Protein AF-0000000080636056 (afdb_homodimer)

Radius of gyration: 21.79 Å; Cα contacts (8 Å, |Δi|>4): 241; chains: 2; bounding box: 44×69×46 Å

Structure (mmCIF, N/CA/C/O backbone):
data_AF-0000000080636056-model_v1
#
loop_
_entity.id
_entity.type
_entity.pdbx_description
1 polymer 'Uncharacterized protein'
#
loop_
_atom_site.group_PDB
_atom_site.id
_atom_site.type_symbol
_atom_site.label_atom_id
_atom_site.label_alt_id
_atom_site.label_comp_id
_atom_site.label_asym_id
_atom_site.label_entity_id
_atom_site.label_seq_id
_atom_site.pdbx_PDB_ins_code
_atom_site.Cartn_x
_atom_site.Cartn_y
_atom_site.Cartn_z
_atom_site.occupancy
_atom_site.B_iso_or_equiv
_atom_site.auth_seq_id
_atom_site.auth_comp_id
_atom_site.auth_asym_id
_atom_site.auth_atom_id
_atom_site.pdbx_PDB_model_num
ATOM 1 N N . MET A 1 1 ? 17.375 -22.297 -9.133 1 38.12 1 MET A N 1
ATOM 2 C CA . MET A 1 1 ? 16.938 -22.281 -7.738 1 38.12 1 MET A CA 1
ATOM 3 C C . MET A 1 1 ? 16.516 -20.875 -7.312 1 38.12 1 MET A C 1
ATOM 5 O O . MET A 1 1 ? 15.539 -20.719 -6.566 1 38.12 1 MET A O 1
ATOM 9 N N . ALA A 1 2 ? 17.234 -19.766 -7.707 1 47.41 2 ALA A N 1
ATOM 10 C CA . ALA A 1 2 ? 17.188 -18.359 -7.359 1 47.41 2 ALA A CA 1
ATOM 11 C C . ALA A 1 2 ? 15.852 -17.734 -7.73 1 47.41 2 ALA A C 1
ATOM 13 O O . ALA A 1 2 ? 15.305 -16.922 -6.977 1 47.41 2 ALA A O 1
ATOM 14 N N . ARG A 1 3 ? 15.234 -18.297 -8.82 1 56.34 3 ARG A N 1
ATOM 15 C CA . ARG A 1 3 ? 14.023 -17.703 -9.391 1 56.34 3 ARG A CA 1
ATOM 16 C C . ARG A 1 3 ? 12.797 -18.062 -8.555 1 56.34 3 ARG A C 1
ATOM 18 O O . ARG A 1 3 ? 11.883 -17.234 -8.406 1 56.34 3 ARG A O 1
ATOM 25 N N . ILE A 1 4 ? 12.82 -19.328 -7.824 1 56.62 4 ILE A N 1
ATOM 26 C CA . ILE A 1 4 ? 11.688 -19.844 -7.059 1 56.62 4 ILE A CA 1
ATOM 27 C C . ILE A 1 4 ? 11.469 -18.969 -5.82 1 56.62 4 ILE A C 1
ATOM 29 O O . ILE A 1 4 ? 10.336 -18.578 -5.52 1 56.62 4 ILE A O 1
ATOM 33 N N . THR A 1 5 ? 12.523 -18.703 -5.082 1 64.62 5 THR A N 1
ATOM 34 C CA . THR A 1 5 ? 12.461 -17.922 -3.854 1 64.62 5 THR A CA 1
ATOM 35 C C . THR A 1 5 ? 11.883 -16.531 -4.121 1 64.62 5 THR A C 1
ATOM 37 O O . THR A 1 5 ? 11.07 -16.031 -3.34 1 64.62 5 THR A O 1
ATOM 40 N N . THR A 1 6 ? 11.953 -16.281 -5.301 1 85.88 6 THR A N 1
ATOM 41 C CA . THR A 1 6 ? 11.547 -14.914 -5.629 1 85.88 6 THR A CA 1
ATOM 42 C C . THR A 1 6 ? 10.039 -14.828 -5.812 1 85.88 6 THR A C 1
ATOM 44 O O . THR A 1 6 ? 9.414 -13.852 -5.387 1 85.88 6 THR A O 1
ATOM 47 N N . TYR A 1 7 ? 9.477 -16.031 -6.094 1 92.12 7 TYR A N 1
ATOM 48 C CA . TYR A 1 7 ? 8.031 -15.977 -6.316 1 92.12 7 TYR A CA 1
ATOM 49 C C . TYR A 1 7 ? 7.277 -15.953 -4.992 1 92.12 7 TYR A C 1
ATOM 51 O O . TYR A 1 7 ? 6.336 -15.172 -4.824 1 92.12 7 TYR A O 1
ATOM 59 N N . ALA A 1 8 ? 7.754 -16.797 -4.129 1 92.75 8 ALA A N 1
ATOM 60 C CA . ALA A 1 8 ? 7.113 -16.859 -2.818 1 92.75 8 ALA A CA 1
ATOM 61 C C . ALA A 1 8 ? 7.223 -15.523 -2.088 1 92.75 8 ALA A C 1
ATOM 63 O O . ALA A 1 8 ? 6.262 -15.078 -1.46 1 92.75 8 ALA A O 1
ATOM 64 N N . GLU A 1 9 ? 8.328 -14.953 -2.213 1 94.81 9 GLU A N 1
ATOM 65 C CA . GLU A 1 9 ? 8.555 -13.664 -1.569 1 94.81 9 GLU A CA 1
ATOM 66 C C . GLU A 1 9 ? 7.691 -12.578 -2.197 1 94.81 9 GLU A C 1
ATOM 68 O O . GLU A 1 9 ? 7.152 -11.719 -1.494 1 94.81 9 GLU A O 1
ATOM 73 N N . HIS A 1 10 ? 7.539 -12.625 -3.48 1 96.69 10 HIS A N 1
ATOM 74 C CA . HIS A 1 10 ? 6.695 -11.648 -4.164 1 96.69 10 HIS A CA 1
ATOM 75 C C . HIS A 1 10 ? 5.23 -11.805 -3.766 1 96.69 10 HIS A C 1
ATOM 77 O O . HIS A 1 10 ? 4.539 -10.82 -3.525 1 96.69 10 HIS A O 1
ATOM 83 N N . LEU A 1 11 ? 4.883 -13.055 -3.67 1 96.94 11 LEU A N 1
ATOM 84 C CA . LEU A 1 11 ? 3.504 -13.312 -3.268 1 96.94 11 LEU A CA 1
ATOM 85 C C . LEU A 1 11 ? 3.26 -12.852 -1.837 1 96.94 11 LEU A C 1
ATOM 87 O O . LEU A 1 11 ? 2.225 -12.242 -1.545 1 96.94 11 LEU A O 1
ATOM 91 N N . PHE A 1 12 ? 4.188 -13.094 -1.036 1 96.38 12 PHE A N 1
ATOM 92 C CA . PHE A 1 12 ? 4.098 -12.641 0.348 1 96.38 12 PHE A CA 1
ATOM 93 C C . PHE A 1 12 ? 4.035 -11.117 0.42 1 96.38 12 PHE A C 1
ATOM 95 O O . PHE A 1 12 ? 3.252 -10.562 1.191 1 96.38 12 PHE A O 1
ATOM 102 N N . ALA A 1 13 ? 4.797 -10.453 -0.349 1 97.56 13 ALA A N 1
ATOM 103 C CA . ALA A 1 13 ? 4.805 -8.992 -0.403 1 97.56 13 ALA A CA 1
ATOM 104 C C . ALA A 1 13 ? 3.439 -8.453 -0.809 1 97.56 13 ALA A C 1
ATOM 106 O O . ALA A 1 13 ? 2.922 -7.523 -0.183 1 97.56 13 ALA A O 1
ATOM 107 N N . LEU A 1 14 ? 2.885 -9.031 -1.785 1 98.38 14 LEU A N 1
ATOM 108 C CA . LEU A 1 14 ? 1.576 -8.602 -2.26 1 98.38 14 LEU A CA 1
ATOM 109 C C . LEU A 1 14 ? 0.512 -8.812 -1.189 1 98.38 14 LEU A C 1
ATOM 111 O O . LEU A 1 14 ? -0.323 -7.938 -0.954 1 98.38 14 LEU A O 1
ATOM 115 N N . GLU A 1 15 ? 0.571 -9.938 -0.514 1 97.81 15 GLU A N 1
ATOM 116 C CA . GLU A 1 15 ? -0.383 -10.227 0.553 1 97.81 15 GLU A CA 1
ATOM 117 C C . GLU A 1 15 ? -0.258 -9.219 1.692 1 97.81 15 GLU A C 1
ATOM 119 O O . GLU A 1 15 ? -1.264 -8.781 2.254 1 97.81 15 GLU A O 1
ATOM 124 N N . THR A 1 16 ? 0.937 -8.922 2 1 97.81 16 THR A N 1
ATOM 125 C CA . THR A 1 16 ? 1.202 -7.949 3.055 1 97.81 16 THR A CA 1
ATOM 126 C C . THR A 1 16 ? 0.59 -6.594 2.709 1 97.81 16 THR A C 1
ATOM 128 O O . THR A 1 16 ? -0.074 -5.977 3.545 1 97.81 16 THR A O 1
ATOM 131 N N . LEU A 1 17 ? 0.76 -6.18 1.522 1 98.44 17 LEU A N 1
ATOM 132 C CA . LEU A 1 17 ? 0.219 -4.902 1.077 1 98.44 17 LEU A CA 1
ATOM 133 C C . LEU A 1 17 ? -1.305 -4.938 1.042 1 98.44 17 LEU A C 1
ATOM 135 O O . LEU A 1 17 ? -1.963 -3.982 1.461 1 98.44 17 LEU A O 1
ATOM 139 N N . MET A 1 18 ? -1.836 -5.992 0.574 1 98.38 18 MET A N 1
ATOM 140 C CA . MET A 1 18 ? -3.289 -6.129 0.529 1 98.38 18 MET A CA 1
ATOM 141 C C . MET A 1 18 ? -3.883 -6.09 1.933 1 98.38 18 MET A C 1
ATOM 143 O O . MET A 1 18 ? -4.926 -5.477 2.152 1 98.38 18 MET A O 1
ATOM 147 N N . GLN A 1 19 ? -3.205 -6.754 2.811 1 97.88 19 GLN A N 1
ATOM 148 C CA . GLN A 1 19 ? -3.695 -6.762 4.184 1 97.88 19 GLN A CA 1
ATOM 149 C C . GLN A 1 19 ? -3.672 -5.359 4.785 1 97.88 19 GLN A C 1
ATOM 151 O O . GLN A 1 19 ? -4.609 -4.961 5.48 1 97.88 19 GLN A O 1
ATOM 156 N N . ALA A 1 20 ? -2.648 -4.68 4.555 1 97.94 20 ALA A N 1
ATOM 157 C CA . ALA A 1 20 ? -2.562 -3.307 5.047 1 97.94 20 ALA A CA 1
ATOM 158 C C . ALA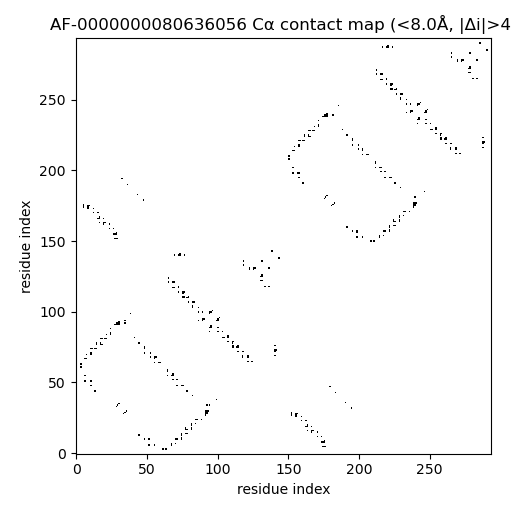 A 1 20 ? -3.709 -2.459 4.504 1 97.94 20 ALA A C 1
ATOM 160 O O . ALA A 1 20 ? -4.297 -1.659 5.234 1 97.94 20 ALA A O 1
ATOM 161 N N . LEU A 1 21 ? -4.012 -2.611 3.281 1 98.19 21 LEU A N 1
ATOM 162 C CA . LEU A 1 21 ? -5.109 -1.868 2.67 1 98.19 21 LEU A CA 1
ATOM 163 C C . LEU A 1 21 ? -6.441 -2.242 3.311 1 98.19 21 LEU A C 1
ATOM 165 O O . LEU A 1 21 ? -7.273 -1.372 3.57 1 98.19 21 LEU A O 1
ATOM 169 N N . ARG A 1 22 ? -6.625 -3.477 3.557 1 97 22 ARG A N 1
ATOM 170 C CA . ARG A 1 22 ? -7.863 -3.916 4.191 1 97 22 ARG A CA 1
ATOM 171 C C . ARG A 1 22 ? -7.992 -3.34 5.598 1 97 22 ARG A C 1
ATOM 173 O O . ARG A 1 22 ? -9.086 -2.979 6.027 1 97 22 ARG A O 1
ATOM 180 N N . ASP A 1 23 ? -6.906 -3.273 6.262 1 96.25 23 ASP A N 1
ATOM 181 C CA . ASP A 1 23 ? -6.906 -2.715 7.609 1 96.25 23 ASP A CA 1
ATOM 182 C C . ASP A 1 23 ? -7.348 -1.252 7.602 1 96.25 23 ASP A C 1
ATOM 184 O O . ASP A 1 23 ? -8.141 -0.83 8.445 1 96.25 23 ASP A O 1
ATOM 188 N N . ILE A 1 24 ? -6.879 -0.514 6.637 1 96.25 24 ILE A N 1
ATOM 189 C CA . ILE A 1 24 ? -7.184 0.912 6.668 1 96.25 24 ILE A CA 1
ATOM 190 C C . ILE A 1 24 ? -8.594 1.148 6.129 1 96.25 24 ILE A C 1
ATOM 192 O O . ILE A 1 24 ? -9.188 2.201 6.371 1 96.25 24 ILE A O 1
ATOM 196 N N . LEU A 1 25 ? -9.109 0.23 5.414 1 95.88 25 LEU A N 1
ATOM 197 C CA . LEU A 1 25 ? -10.461 0.361 4.879 1 95.88 25 LEU A CA 1
ATOM 198 C C . LEU A 1 25 ? -11.492 0.335 6.004 1 95.88 25 LEU A C 1
ATOM 200 O O . LEU A 1 25 ? -12.648 0.695 5.793 1 95.88 25 LEU A O 1
ATOM 204 N N . ARG A 1 26 ? -11.094 -0.074 7.152 1 93.56 26 ARG A N 1
ATOM 205 C CA . ARG A 1 26 ? -11.984 -0.047 8.305 1 93.56 26 ARG A CA 1
ATOM 206 C C . ARG A 1 26 ? -12.148 1.373 8.844 1 93.56 26 ARG A C 1
ATOM 208 O O . ARG A 1 26 ? -13.055 1.646 9.633 1 93.56 26 ARG A O 1
ATOM 215 N N . LEU A 1 27 ? -11.344 2.285 8.367 1 93.88 27 LEU A N 1
ATOM 216 C CA . LEU A 1 27 ? -11.359 3.682 8.789 1 93.88 27 LEU A CA 1
ATOM 217 C C . LEU A 1 27 ? -12.242 4.516 7.875 1 93.88 27 LEU A C 1
ATOM 219 O O . LEU A 1 27 ? -12.547 4.105 6.754 1 93.88 27 LEU A O 1
ATOM 223 N N . PRO A 1 28 ? -12.727 5.613 8.422 1 92.12 28 PRO A N 1
ATOM 224 C CA . PRO A 1 28 ? -13.438 6.543 7.547 1 92.12 28 PRO A CA 1
ATOM 225 C C . PRO A 1 28 ? -12.508 7.312 6.613 1 92.12 28 PRO A C 1
ATOM 227 O O . PRO A 1 28 ? -12.102 8.43 6.93 1 92.12 28 PRO A O 1
ATOM 230 N N . LEU A 1 29 ? -12.328 6.812 5.453 1 92.06 29 LEU A N 1
ATOM 231 C CA . LEU A 1 29 ? -11.398 7.402 4.496 1 92.06 29 LEU A CA 1
ATOM 232 C C . LEU A 1 29 ? -12.125 8.352 3.551 1 92.06 29 LEU A C 1
ATOM 234 O O . LEU A 1 29 ? -13.188 8.023 3.025 1 92.06 29 LEU A O 1
ATOM 238 N N . GLU A 1 30 ? -11.578 9.453 3.385 1 91.81 30 GLU A N 1
ATOM 239 C CA . GLU A 1 30 ? -12.156 10.406 2.439 1 91.81 30 GLU A CA 1
ATOM 240 C C . GLU A 1 30 ? -11.82 10.023 1.001 1 91.81 30 GLU A C 1
ATOM 242 O O . GLU A 1 30 ? -10.656 9.805 0.666 1 91.81 30 GLU A O 1
ATOM 247 N N . PRO A 1 31 ? -12.812 9.984 0.174 1 92.31 31 PRO A N 1
ATOM 248 C CA . PRO A 1 31 ? -12.602 9.594 -1.22 1 92.31 31 PRO A CA 1
ATOM 249 C C . PRO A 1 31 ? -11.617 10.5 -1.951 1 92.31 31 PRO A C 1
ATOM 251 O O . PRO A 1 31 ? -10.844 10.031 -2.789 1 92.31 31 PRO A O 1
ATOM 254 N N . GLU A 1 32 ? -11.578 11.719 -1.64 1 89.94 32 GLU A N 1
ATOM 255 C CA . GLU A 1 32 ? -10.719 12.688 -2.32 1 89.94 32 GLU A CA 1
ATOM 256 C C . GLU A 1 32 ? -9.242 12.359 -2.113 1 89.94 32 GLU A C 1
ATOM 258 O O . GLU A 1 32 ? -8.406 12.672 -2.961 1 89.94 32 GLU A O 1
ATOM 263 N N . VAL A 1 33 ? -9.031 11.641 -1.026 1 92.25 33 VAL A N 1
ATOM 264 C CA . VAL A 1 33 ? -7.641 11.352 -0.693 1 92.25 33 VAL A CA 1
ATOM 265 C C . VAL A 1 33 ? -7.289 9.93 -1.138 1 92.25 33 VAL A C 1
ATOM 267 O O . VAL A 1 33 ? -6.191 9.688 -1.648 1 92.25 33 VAL A O 1
ATOM 270 N N . PHE A 1 34 ? -8.227 9.047 -1.038 1 94.81 34 PHE A N 1
ATOM 271 C CA . PHE A 1 34 ? -7.785 7.66 -1.039 1 94.81 34 PHE A CA 1
ATOM 272 C C . PHE A 1 34 ? -8.391 6.898 -2.211 1 94.81 34 PHE A C 1
ATOM 274 O O . PHE A 1 34 ? -7.895 5.84 -2.592 1 94.81 34 PHE A O 1
ATOM 281 N N . LEU A 1 35 ? -9.453 7.344 -2.793 1 94.56 35 LEU A N 1
ATOM 282 C CA . LEU A 1 35 ? -10.188 6.516 -3.742 1 94.56 35 LEU A CA 1
ATOM 283 C C . LEU A 1 35 ? -9.312 6.16 -4.941 1 94.56 35 LEU A C 1
ATOM 285 O O . LEU A 1 35 ? -9.188 4.984 -5.293 1 94.56 35 LEU A O 1
ATOM 289 N N . ASP A 1 36 ? -8.68 7.129 -5.562 1 94.38 36 ASP A N 1
ATOM 290 C CA . ASP A 1 36 ? -7.844 6.875 -6.734 1 94.38 36 ASP A CA 1
ATOM 291 C C . ASP A 1 36 ? -6.699 5.926 -6.398 1 94.38 36 ASP A C 1
ATOM 293 O O . ASP A 1 36 ? -6.371 5.035 -7.184 1 94.38 36 ASP A O 1
ATOM 297 N N . HIS A 1 37 ? -6.168 6.168 -5.258 1 96.81 37 HIS A N 1
ATOM 298 C CA . HIS A 1 37 ? -5.066 5.316 -4.82 1 96.81 37 HIS A CA 1
ATOM 299 C C . HIS A 1 37 ? -5.523 3.867 -4.66 1 96.81 37 HIS A C 1
ATOM 301 O O . HIS A 1 37 ? -4.84 2.945 -5.109 1 96.81 37 HIS A O 1
ATOM 307 N N . LEU A 1 38 ? -6.668 3.701 -4.047 1 96.88 38 LEU A N 1
ATOM 308 C CA . LEU A 1 38 ? -7.207 2.361 -3.842 1 96.88 38 LEU A CA 1
ATOM 309 C C . LEU A 1 38 ? -7.434 1.656 -5.176 1 96.88 38 LEU A C 1
ATOM 311 O O . LEU A 1 38 ? -7.105 0.476 -5.32 1 96.88 38 LEU A O 1
ATOM 315 N N . ILE A 1 39 ? -7.938 2.381 -6.109 1 95.94 39 ILE A N 1
ATOM 316 C CA . ILE A 1 39 ? -8.211 1.815 -7.426 1 95.94 39 ILE A CA 1
ATOM 317 C C . ILE A 1 39 ? -6.898 1.437 -8.109 1 95.94 39 ILE A C 1
ATOM 319 O O . ILE A 1 39 ? -6.785 0.355 -8.688 1 95.94 39 ILE A O 1
ATOM 323 N N . GLU A 1 40 ? -5.906 2.254 -8.031 1 96.75 40 GLU A N 1
ATOM 324 C CA . GLU A 1 40 ? -4.594 1.972 -8.609 1 96.75 40 GLU A CA 1
ATOM 325 C C . GLU A 1 40 ? -3.963 0.74 -7.969 1 96.75 40 GLU A C 1
ATOM 327 O O . GLU A 1 40 ? -3.336 -0.071 -8.656 1 96.75 40 GLU A O 1
ATOM 332 N N . GLU A 1 41 ? -4.148 0.652 -6.664 1 98.19 41 GLU A N 1
ATOM 333 C CA . GLU A 1 41 ? -3.631 -0.512 -5.949 1 98.19 41 GLU A CA 1
ATOM 334 C C . GLU A 1 41 ? -4.25 -1.803 -6.477 1 98.19 41 GLU A C 1
ATOM 336 O O . GLU A 1 41 ? -3.547 -2.797 -6.68 1 98.19 41 GLU A O 1
ATOM 341 N N . VAL A 1 42 ? -5.504 -1.744 -6.688 1 97.94 42 VAL A N 1
ATOM 342 C CA . VAL A 1 42 ? -6.207 -2.926 -7.176 1 97.94 42 VAL A CA 1
ATOM 343 C C . VAL A 1 42 ? -5.629 -3.352 -8.523 1 97.94 42 VAL A C 1
ATOM 345 O O . VAL A 1 42 ? -5.363 -4.535 -8.75 1 97.94 42 VAL A O 1
ATOM 348 N N . PHE A 1 43 ? -5.371 -2.42 -9.352 1 96.81 43 PHE A N 1
ATOM 349 C CA . PHE A 1 43 ? -4.855 -2.756 -10.672 1 96.81 43 PHE A CA 1
ATOM 350 C C . PHE A 1 43 ? -3.406 -3.223 -10.586 1 96.81 43 PHE A C 1
ATOM 352 O O . PHE A 1 43 ? -2.982 -4.094 -11.352 1 96.81 43 PHE A O 1
ATOM 359 N N . PHE A 1 44 ? -2.625 -2.684 -9.727 1 98 44 PHE A N 1
ATOM 360 C CA . PHE A 1 44 ? -1.27 -3.164 -9.484 1 98 44 PHE A CA 1
ATOM 361 C C . PHE 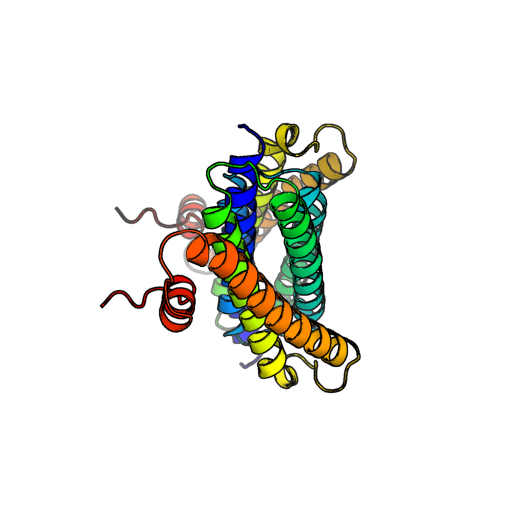A 1 44 ? -1.284 -4.621 -9.039 1 98 44 PHE A C 1
ATOM 363 O O . PHE A 1 44 ? -0.521 -5.441 -9.555 1 98 44 PHE A O 1
ATOM 370 N N . PHE A 1 45 ? -2.168 -4.926 -8.094 1 98.31 45 PHE A N 1
ATOM 371 C CA . PHE A 1 45 ? -2.246 -6.289 -7.59 1 98.31 45 PHE A CA 1
ATOM 372 C C . PHE A 1 45 ? -2.676 -7.254 -8.688 1 98.31 45 PHE A C 1
ATOM 374 O O . PHE A 1 45 ? -2.123 -8.344 -8.82 1 98.31 45 PHE A O 1
ATOM 381 N N . ASP A 1 46 ? -3.658 -6.828 -9.445 1 97.5 46 ASP A N 1
ATOM 382 C CA . ASP A 1 46 ? -4.141 -7.668 -10.539 1 97.5 46 ASP A CA 1
ATOM 383 C C . ASP A 1 46 ? -3.016 -7.996 -11.516 1 97.5 46 ASP A C 1
ATOM 385 O O . ASP A 1 46 ? -2.781 -9.164 -11.836 1 97.5 46 ASP A O 1
ATOM 389 N N . ARG A 1 47 ? -2.305 -6.992 -11.953 1 96.69 47 ARG A N 1
ATOM 390 C CA . ARG A 1 47 ? -1.219 -7.172 -12.914 1 96.69 47 ARG A CA 1
ATOM 391 C C . ARG A 1 47 ? -0.111 -8.039 -12.328 1 96.69 47 ARG A C 1
ATOM 393 O O . ARG A 1 47 ? 0.396 -8.945 -13 1 96.69 47 ARG A O 1
ATOM 400 N N . SER A 1 48 ? 0.275 -7.777 -11.133 1 97.5 48 SER A N 1
ATOM 401 C CA . SER A 1 48 ? 1.385 -8.469 -10.484 1 97.5 48 SER A CA 1
ATOM 402 C C . SER A 1 48 ? 1.055 -9.945 -10.258 1 97.5 48 SER A C 1
ATOM 404 O O . SER A 1 48 ? 1.876 -10.82 -10.531 1 97.5 48 SER A O 1
ATOM 406 N N . LEU A 1 49 ? -0.176 -10.211 -9.758 1 96.94 49 LEU A N 1
ATOM 407 C CA . LEU A 1 49 ? -0.59 -11.586 -9.5 1 96.94 49 LEU A CA 1
ATOM 408 C C . LEU A 1 49 ? -0.665 -12.375 -10.797 1 96.94 49 LEU A C 1
ATOM 410 O O . LEU A 1 49 ? -0.245 -13.531 -10.852 1 96.94 49 LEU A O 1
ATOM 414 N N . ASN A 1 50 ? -1.17 -11.734 -11.852 1 95.75 50 ASN A N 1
ATOM 415 C CA . ASN A 1 50 ? -1.233 -12.406 -13.141 1 95.75 50 ASN A CA 1
ATOM 416 C C . ASN A 1 50 ? 0.159 -12.727 -13.672 1 95.75 50 ASN A C 1
ATOM 418 O O . ASN A 1 50 ? 0.395 -13.828 -14.18 1 95.75 50 ASN A O 1
ATOM 422 N N . LEU A 1 51 ? 1.027 -11.805 -13.555 1 94.94 51 LEU A N 1
ATOM 423 C CA . LEU A 1 51 ? 2.4 -12 -14.008 1 94.94 51 LEU A CA 1
ATOM 424 C C . LEU A 1 51 ? 3.059 -13.148 -13.25 1 94.94 51 LEU A C 1
ATOM 426 O O . LEU A 1 51 ? 3.627 -14.062 -13.859 1 94.94 51 LEU A O 1
ATOM 430 N N . LEU A 1 52 ? 2.996 -13.18 -11.953 1 94.56 52 LEU A N 1
ATOM 431 C CA . LEU A 1 52 ? 3.631 -14.195 -11.117 1 94.56 52 LEU A CA 1
ATOM 432 C C . LEU A 1 52 ? 3.027 -15.57 -11.375 1 94.56 52 LEU A C 1
ATOM 434 O O . LEU A 1 52 ? 3.752 -16.562 -11.477 1 94.56 52 LEU A O 1
ATOM 438 N N . GLN A 1 53 ? 1.716 -15.562 -11.469 1 93.62 53 GLN A N 1
ATOM 439 C CA . GLN A 1 53 ? 1.043 -16.828 -11.711 1 93.62 53 GLN A CA 1
ATOM 440 C C . GLN A 1 53 ? 1.472 -17.438 -13.047 1 93.62 53 GLN A C 1
ATOM 442 O O . GLN A 1 53 ? 1.73 -18.641 -13.133 1 93.62 53 GLN A O 1
ATOM 447 N N . ARG A 1 54 ? 1.507 -16.641 -14.055 1 92.19 54 ARG A N 1
ATOM 448 C CA . ARG A 1 54 ? 1.95 -17.109 -15.367 1 92.19 54 ARG A CA 1
ATOM 449 C C . ARG A 1 54 ? 3.365 -17.672 -15.289 1 92.19 54 ARG A C 1
ATOM 451 O O . ARG A 1 54 ? 3.652 -18.719 -15.883 1 92.19 54 ARG A O 1
ATOM 458 N N . GLN A 1 55 ? 4.219 -17.016 -14.602 1 90.75 55 GLN A N 1
ATOM 459 C CA . GLN A 1 55 ? 5.602 -17.453 -14.461 1 90.75 55 GLN A CA 1
ATOM 460 C C . GLN A 1 55 ? 5.684 -18.766 -13.688 1 90.75 55 GLN A C 1
ATOM 462 O O . GLN A 1 55 ? 6.434 -19.672 -14.07 1 90.75 55 GLN A O 1
ATOM 467 N N . ILE A 1 56 ? 4.914 -18.891 -12.664 1 91.75 56 ILE A N 1
ATOM 468 C CA . ILE A 1 56 ? 4.898 -20.094 -11.844 1 91.75 56 ILE A CA 1
ATOM 469 C C . ILE A 1 56 ? 4.383 -21.281 -12.68 1 91.75 56 ILE A C 1
ATOM 471 O O . ILE A 1 56 ? 4.984 -22.359 -12.672 1 91.75 56 ILE A O 1
ATOM 475 N N . GLU A 1 57 ? 3.35 -21.062 -13.414 1 90.25 57 GLU A N 1
ATOM 476 C CA . GLU A 1 57 ? 2.703 -22.141 -14.172 1 90.25 57 GLU A CA 1
ATOM 477 C C . GLU A 1 57 ? 3.59 -22.609 -15.32 1 90.25 57 GLU A C 1
ATOM 479 O O . GLU A 1 57 ? 3.428 -23.719 -15.82 1 90.25 57 GLU A O 1
ATOM 484 N N . ARG A 1 58 ? 4.504 -21.797 -15.711 1 88.69 58 ARG A N 1
ATOM 485 C CA . ARG A 1 58 ? 5.43 -22.172 -16.781 1 88.69 58 ARG A CA 1
ATOM 486 C C . ARG A 1 58 ? 6.566 -23.031 -16.25 1 88.69 58 ARG A C 1
ATOM 488 O O . ARG A 1 58 ? 7.293 -23.656 -17.031 1 88.69 58 ARG A O 1
ATOM 495 N N . HIS A 1 59 ? 6.699 -23.016 -14.992 1 85 59 HIS A N 1
ATOM 496 C CA . HIS A 1 59 ? 7.809 -23.75 -14.391 1 85 59 HIS A CA 1
ATOM 497 C C . HIS A 1 59 ? 7.305 -24.906 -13.531 1 85 59 HIS A C 1
ATOM 499 O O . HIS A 1 59 ? 7.566 -24.938 -12.328 1 85 59 HIS A O 1
ATOM 505 N N . THR A 1 60 ? 6.781 -25.891 -14.195 1 82.69 60 THR A N 1
ATOM 506 C CA . THR A 1 60 ? 6.137 -27.016 -13.531 1 82.69 60 THR A CA 1
ATOM 507 C C . THR A 1 60 ? 7.172 -27.938 -12.883 1 82.69 60 THR A C 1
ATOM 509 O O . THR A 1 60 ? 6.836 -28.75 -12.023 1 82.69 60 THR A O 1
ATOM 512 N N . GLU A 1 61 ? 8.344 -27.766 -13.219 1 83.56 61 GLU A N 1
ATOM 513 C CA . GLU A 1 61 ? 9.414 -28.656 -12.758 1 83.56 61 GLU A CA 1
ATOM 514 C C . GLU A 1 61 ? 9.969 -28.188 -11.414 1 83.56 61 GLU A C 1
ATOM 516 O O . GLU A 1 61 ? 10.781 -28.891 -10.805 1 83.56 61 GLU A O 1
ATOM 521 N N . LEU A 1 62 ? 9.477 -27.047 -11 1 82.25 62 LEU A N 1
ATOM 522 C CA . LEU A 1 62 ? 9.945 -26.531 -9.719 1 82.25 62 LEU A CA 1
ATOM 523 C C . LEU A 1 62 ? 9.562 -27.453 -8.578 1 82.25 62 LEU A C 1
ATOM 525 O O . LEU A 1 62 ? 8.445 -27.984 -8.547 1 82.25 62 LEU A O 1
ATOM 529 N N . ALA A 1 63 ? 10.469 -27.812 -7.664 1 79.81 63 ALA A N 1
ATOM 530 C CA . ALA A 1 63 ? 10.234 -28.688 -6.516 1 79.81 63 ALA A CA 1
ATOM 531 C C . ALA A 1 63 ? 9.109 -28.141 -5.637 1 79.81 63 ALA A C 1
ATOM 533 O O . ALA A 1 63 ? 8.336 -28.906 -5.074 1 79.81 63 ALA A O 1
ATOM 534 N N . ASP A 1 64 ? 8.984 -26.859 -5.59 1 86.12 64 ASP A N 1
ATOM 535 C CA . ASP A 1 64 ? 7.992 -26.219 -4.73 1 86.12 64 ASP A CA 1
ATOM 536 C C . ASP A 1 64 ? 6.781 -25.75 -5.539 1 86.12 64 ASP A C 1
ATOM 538 O O . ASP A 1 64 ? 6.047 -24.859 -5.109 1 86.12 64 ASP A O 1
ATOM 542 N N . TYR A 1 65 ? 6.621 -26.406 -6.633 1 87.56 65 TYR A N 1
ATOM 543 C CA . TYR A 1 65 ? 5.59 -25.969 -7.566 1 87.56 65 TYR A CA 1
ATOM 544 C C . TYR A 1 65 ? 4.215 -25.969 -6.902 1 87.56 65 TYR A C 1
ATOM 546 O O . TYR A 1 65 ? 3.49 -24.984 -6.961 1 87.56 65 TYR A O 1
ATOM 554 N N . LYS A 1 66 ? 3.924 -27.016 -6.281 1 87.56 66 LYS A N 1
ATOM 555 C CA . LYS A 1 66 ? 2.623 -27.141 -5.633 1 87.56 66 LYS A CA 1
ATOM 556 C C . LYS A 1 66 ? 2.447 -26.094 -4.543 1 87.56 66 LYS A C 1
ATOM 558 O O . LYS A 1 66 ? 1.388 -25.469 -4.434 1 87.56 66 LYS A O 1
ATOM 563 N N . SER A 1 67 ? 3.479 -25.938 -3.787 1 90.94 67 SER A N 1
ATOM 564 C CA . SER A 1 67 ? 3.453 -24.938 -2.725 1 90.94 67 SER A CA 1
ATOM 565 C C . SER A 1 67 ? 3.275 -23.531 -3.293 1 90.94 67 SER A C 1
ATOM 567 O O . SER A 1 67 ? 2.557 -22.719 -2.719 1 90.94 67 SER A O 1
ATOM 569 N N . LEU A 1 68 ? 3.893 -23.297 -4.383 1 92.62 68 LEU A N 1
ATOM 570 C CA . LEU A 1 68 ? 3.787 -22 -5.031 1 92.62 68 LEU A CA 1
ATOM 571 C C . LEU A 1 68 ? 2.381 -21.781 -5.578 1 92.62 68 LEU A C 1
ATOM 573 O O . LEU A 1 68 ? 1.84 -20.672 -5.48 1 92.62 68 LEU A O 1
ATOM 577 N N . LEU A 1 69 ? 1.792 -22.797 -6.055 1 92.19 69 LEU A N 1
ATOM 578 C CA . LEU A 1 69 ? 0.417 -22.688 -6.531 1 92.19 69 LEU A CA 1
ATOM 579 C C . LEU A 1 69 ? -0.54 -22.406 -5.379 1 92.19 69 LEU A C 1
ATOM 581 O O . LEU A 1 69 ? -1.463 -21.594 -5.52 1 92.19 69 LEU A O 1
ATOM 585 N N . HIS A 1 70 ? -0.282 -23.031 -4.312 1 92.31 70 HIS A N 1
ATOM 586 C CA . HIS A 1 70 ? -1.083 -22.766 -3.121 1 92.31 70 HIS A CA 1
ATOM 587 C C . HIS A 1 70 ? -0.952 -21.312 -2.678 1 92.31 70 HIS A C 1
ATOM 589 O O . HIS A 1 70 ? -1.952 -20.672 -2.367 1 92.31 70 HIS A O 1
ATOM 595 N N . SER A 1 71 ? 0.26 -20.812 -2.658 1 93.62 71 SER A N 1
ATOM 596 C CA . SER A 1 71 ? 0.512 -19.438 -2.277 1 93.62 71 SER A CA 1
ATOM 597 C C . SER A 1 71 ? -0.165 -18.469 -3.24 1 93.62 71 SER A C 1
ATOM 599 O O . SER A 1 71 ? -0.726 -17.453 -2.816 1 93.62 71 SER A O 1
ATOM 601 N N . ALA A 1 72 ? -0.091 -18.797 -4.453 1 94.88 72 ALA A N 1
ATOM 602 C CA . ALA A 1 72 ? -0.753 -17.969 -5.457 1 94.88 72 ALA A CA 1
ATOM 603 C C . ALA A 1 72 ? -2.264 -17.953 -5.238 1 94.88 72 ALA A C 1
ATOM 605 O O . ALA A 1 72 ? -2.896 -16.891 -5.332 1 94.88 72 ALA A O 1
ATOM 606 N N . GLY A 1 73 ? -2.832 -19.141 -4.988 1 93.62 73 GLY A N 1
ATOM 607 C CA . GLY A 1 73 ? -4.254 -19.219 -4.688 1 93.62 73 GLY A CA 1
ATOM 608 C C . GLY A 1 73 ? -4.652 -18.406 -3.469 1 93.62 73 GLY A C 1
ATOM 609 O O . GLY A 1 73 ? -5.652 -17.688 -3.494 1 93.62 73 GLY A O 1
ATOM 610 N N . ARG A 1 74 ? -3.875 -18.469 -2.447 1 94.12 74 ARG A N 1
ATOM 611 C CA . ARG A 1 74 ? -4.121 -17.703 -1.231 1 94.12 74 ARG A CA 1
ATOM 612 C C . ARG A 1 74 ? -4.07 -16.203 -1.51 1 94.12 74 ARG A C 1
ATOM 614 O O . ARG A 1 74 ? -4.926 -15.445 -1.04 1 94.12 74 ARG A O 1
ATOM 621 N N . ALA A 1 75 ? -3.098 -15.789 -2.229 1 96.5 75 ALA A N 1
ATOM 622 C CA . ALA A 1 75 ? -2.971 -14.375 -2.582 1 96.5 75 ALA A CA 1
ATOM 623 C C . ALA A 1 75 ? -4.191 -13.891 -3.361 1 96.5 75 ALA A C 1
ATOM 625 O O . ALA A 1 75 ? -4.672 -12.781 -3.146 1 96.5 75 ALA A O 1
ATOM 626 N N . ARG A 1 76 ? -4.672 -14.734 -4.203 1 96.5 76 ARG A N 1
ATOM 627 C CA . ARG A 1 76 ? -5.836 -14.367 -5.004 1 96.5 76 ARG A CA 1
ATOM 628 C C . ARG A 1 76 ? -7.086 -14.258 -4.133 1 96.5 76 ARG A C 1
ATOM 630 O O . ARG A 1 76 ? -7.938 -13.398 -4.367 1 96.5 76 ARG A O 1
ATOM 637 N N . ILE A 1 77 ? -7.223 -15.094 -3.178 1 95.06 77 ILE A N 1
ATOM 638 C CA . ILE A 1 77 ? -8.336 -15.016 -2.24 1 95.06 77 ILE A CA 1
ATOM 639 C C . ILE A 1 77 ? -8.273 -13.703 -1.467 1 95.06 77 ILE A C 1
ATOM 641 O O . ILE A 1 77 ? -9.281 -13.008 -1.325 1 95.06 77 ILE A O 1
ATOM 645 N N . HIS A 1 78 ? -7.035 -13.367 -1.01 1 96.25 78 HIS A N 1
ATOM 646 C CA . HIS A 1 78 ? -6.84 -12.086 -0.331 1 96.25 78 HIS A CA 1
ATOM 647 C C . HIS A 1 78 ? -7.211 -10.922 -1.237 1 96.25 78 HIS A C 1
ATOM 649 O O . HIS A 1 78 ? -7.82 -9.945 -0.785 1 96.25 78 HIS A O 1
ATOM 655 N N . PHE A 1 79 ? -6.887 -11.062 -2.459 1 98 79 PHE A N 1
ATOM 656 C CA . PHE A 1 79 ? -7.172 -10.016 -3.428 1 98 79 PHE A CA 1
ATOM 657 C C . PHE A 1 79 ? -8.672 -9.867 -3.641 1 98 79 PHE A C 1
ATOM 659 O O . PHE A 1 79 ? -9.203 -8.75 -3.639 1 98 79 PHE A O 1
ATOM 666 N N . ALA A 1 80 ? -9.367 -10.945 -3.775 1 96.12 80 ALA A N 1
ATOM 667 C CA . ALA A 1 80 ? -10.82 -10.914 -3.924 1 96.12 80 ALA A CA 1
ATOM 668 C C . ALA A 1 80 ? -11.484 -10.266 -2.715 1 96.12 80 ALA A C 1
ATOM 670 O O . ALA A 1 80 ? -12.414 -9.469 -2.865 1 96.12 80 ALA A O 1
ATOM 671 N N . ARG A 1 81 ? -11.016 -10.602 -1.553 1 95.94 81 ARG A N 1
ATOM 672 C CA . ARG A 1 81 ? -11.555 -10.031 -0.326 1 95.94 81 ARG A CA 1
ATOM 673 C C . ARG A 1 81 ? -11.312 -8.523 -0.274 1 95.94 81 ARG A C 1
ATOM 675 O O . ARG A 1 81 ? -12.18 -7.766 0.179 1 95.94 81 ARG A O 1
ATOM 682 N N . LEU A 1 82 ? -10.164 -8.117 -0.677 1 97.5 82 LEU A N 1
ATOM 683 C CA . LEU A 1 82 ? -9.867 -6.691 -0.728 1 97.5 82 LEU A CA 1
ATOM 684 C C . LEU A 1 82 ? -10.859 -5.961 -1.625 1 97.5 82 LEU A C 1
ATOM 686 O O . LEU A 1 82 ? -11.391 -4.918 -1.244 1 97.5 82 LEU A O 1
ATOM 690 N N . ILE A 1 83 ? -11.078 -6.492 -2.818 1 97.25 83 ILE A N 1
ATOM 691 C CA . ILE A 1 83 ? -12.008 -5.875 -3.75 1 97.25 83 ILE A CA 1
ATOM 692 C C . ILE A 1 83 ? -13.398 -5.809 -3.125 1 97.25 83 ILE A C 1
ATOM 694 O O . ILE A 1 83 ? -14.086 -4.789 -3.219 1 97.25 83 ILE A O 1
ATOM 698 N N . GLU A 1 84 ? -13.773 -6.871 -2.475 1 95.56 84 GLU A N 1
ATOM 699 C CA . GLU A 1 84 ? -15.062 -6.914 -1.796 1 95.56 84 GLU A CA 1
ATOM 700 C C . GLU A 1 84 ? -15.164 -5.824 -0.733 1 95.56 84 GLU A C 1
ATOM 702 O O . GLU A 1 84 ? -16.188 -5.133 -0.639 1 95.56 84 GLU A O 1
ATOM 707 N N . ASP A 1 85 ? -14.141 -5.711 0.056 1 96 85 ASP A N 1
ATOM 708 C CA . ASP A 1 85 ? -14.117 -4.684 1.093 1 96 85 ASP A CA 1
ATOM 709 C C . ASP A 1 85 ? -14.281 -3.291 0.49 1 96 85 ASP A C 1
ATOM 711 O O . ASP A 1 85 ? -14.984 -2.449 1.045 1 96 85 ASP A O 1
ATOM 715 N N . ILE A 1 86 ? -13.625 -3.051 -0.619 1 96.81 86 ILE A N 1
ATOM 716 C CA . ILE A 1 86 ? -13.703 -1.756 -1.285 1 96.81 86 ILE A CA 1
ATOM 717 C C . ILE A 1 86 ? -15.125 -1.523 -1.797 1 96.81 86 ILE A C 1
ATOM 719 O O . ILE A 1 86 ? -15.688 -0.439 -1.62 1 96.81 86 ILE A O 1
ATOM 723 N N . LEU A 1 87 ? -15.695 -2.488 -2.373 1 95.06 87 LEU A N 1
ATOM 724 C CA . LEU A 1 87 ? -17.047 -2.387 -2.938 1 95.06 87 LEU A CA 1
ATOM 725 C C . LEU A 1 87 ? -18.078 -2.176 -1.839 1 95.06 87 LEU A C 1
ATOM 727 O O . LEU A 1 87 ? -19.047 -1.428 -2.023 1 95.06 87 LEU A O 1
ATOM 731 N N . LYS A 1 88 ? -17.875 -2.822 -0.718 1 93.5 88 LYS A N 1
ATOM 732 C CA . LYS A 1 88 ? -18.781 -2.658 0.418 1 93.5 88 LYS A CA 1
ATOM 733 C C . LYS A 1 88 ? -18.75 -1.223 0.939 1 93.5 88 LYS A C 1
ATOM 735 O O . LYS A 1 88 ? -19.766 -0.71 1.416 1 93.5 88 LYS A O 1
ATOM 740 N N . LYS A 1 89 ? -17.594 -0.624 0.838 1 90.81 89 LYS A N 1
ATOM 741 C CA . LYS A 1 89 ? -17.438 0.761 1.274 1 90.81 89 LYS A CA 1
ATOM 742 C C . LYS A 1 89 ? -17.812 1.734 0.159 1 90.81 89 LYS A C 1
ATOM 744 O O . LYS A 1 89 ? -17.516 2.928 0.246 1 90.81 89 LYS A O 1
ATOM 749 N N . GLY A 1 90 ? -18.359 1.279 -0.849 1 80.94 90 GLY A N 1
ATOM 750 C CA . GLY A 1 90 ? -18.562 1.999 -2.098 1 80.94 90 GLY A CA 1
ATOM 751 C C . GLY A 1 90 ? -19.297 3.312 -1.923 1 80.94 90 GLY A C 1
ATOM 752 O O . GLY A 1 90 ? -18.906 4.332 -2.498 1 80.94 90 GLY A O 1
ATOM 753 N N . SER A 1 91 ? -20.266 3.312 -1.126 1 81.62 91 SER A N 1
ATOM 754 C CA . SER A 1 91 ? -21 4.555 -0.905 1 81.62 91 SER A CA 1
ATOM 755 C C . SER A 1 91 ? -20.141 5.578 -0.17 1 81.62 91 SER A C 1
ATOM 757 O O . SER A 1 91 ? -20.094 6.746 -0.558 1 81.62 91 SER A O 1
ATOM 759 N N . ALA A 1 92 ? -19.438 5.105 0.794 1 87.25 92 ALA A N 1
ATOM 760 C CA . ALA A 1 92 ? -18.594 5.988 1.597 1 87.25 92 ALA A CA 1
ATOM 761 C C . ALA A 1 92 ? -17.406 6.5 0.786 1 87.25 92 ALA A C 1
ATOM 763 O O . ALA A 1 92 ? -16.891 7.59 1.046 1 87.25 92 ALA A O 1
ATOM 764 N N . LEU A 1 93 ? -17.062 5.805 -0.29 1 91 93 LEU A N 1
ATOM 765 C CA . LEU A 1 93 ? -15.906 6.156 -1.114 1 91 93 LEU A CA 1
ATOM 766 C C . LEU A 1 93 ? -16.359 6.797 -2.426 1 91 93 LEU A C 1
ATOM 768 O O . LEU A 1 93 ? -15.531 7.023 -3.318 1 91 93 LEU A O 1
ATOM 772 N N . ASN A 1 94 ? -17.641 7.07 -2.535 1 90.69 94 ASN A N 1
ATOM 773 C CA . ASN A 1 94 ? -18.203 7.656 -3.75 1 90.69 94 ASN A CA 1
ATOM 774 C C . ASN A 1 94 ? -17.922 6.789 -4.973 1 90.69 94 ASN A C 1
ATOM 776 O O . ASN A 1 94 ? -17.625 7.309 -6.047 1 90.69 94 ASN A O 1
ATOM 780 N N . LEU A 1 95 ? -17.953 5.508 -4.746 1 93 95 LEU A N 1
ATOM 781 C CA . LEU A 1 95 ? -17.641 4.543 -5.793 1 93 95 LEU A CA 1
ATOM 782 C C . LEU A 1 95 ? -18.906 4.078 -6.5 1 93 95 LEU A C 1
ATOM 784 O O . LEU A 1 95 ? -18.859 3.613 -7.645 1 93 95 LEU A O 1
ATOM 788 N N . LYS A 1 96 ? -20 4.262 -5.902 1 91.19 96 LYS A N 1
ATOM 789 C CA . LYS A 1 96 ? -21.25 3.719 -6.422 1 91.19 96 LYS A CA 1
ATOM 790 C C . LYS A 1 96 ? -21.625 4.367 -7.754 1 91.19 96 LYS A C 1
ATOM 792 O O . LYS A 1 96 ? -21.594 5.594 -7.879 1 91.19 96 LYS A O 1
ATOM 797 N N . GLY A 1 97 ? -21.891 3.49 -8.695 1 91.56 97 GLY A N 1
ATOM 798 C CA . GLY A 1 97 ? -22.359 3.947 -9.992 1 91.56 97 GLY A CA 1
ATOM 799 C C . GLY A 1 97 ? -21.25 4.398 -10.906 1 91.56 97 GLY A C 1
ATOM 800 O O . GLY A 1 97 ? -21.5 4.809 -12.047 1 91.56 97 GLY A O 1
ATOM 801 N N . THR A 1 98 ? -20 4.309 -10.492 1 92.88 98 THR A N 1
ATOM 802 C CA . THR A 1 98 ? -18.875 4.77 -11.305 1 92.88 98 THR A CA 1
ATOM 803 C C . THR A 1 98 ? -18.375 3.656 -12.219 1 92.88 98 THR A C 1
ATOM 805 O O . THR A 1 98 ? -18.75 2.492 -12.055 1 92.88 98 THR A O 1
ATOM 808 N N . SER A 1 99 ? -17.594 4.02 -13.203 1 94.75 99 SER A N 1
ATOM 809 C CA . SER A 1 99 ? -16.938 3.055 -14.078 1 94.75 99 SER A CA 1
ATOM 810 C C . SER A 1 99 ? -15.961 2.18 -13.305 1 94.75 99 SER A C 1
ATOM 812 O O . SER A 1 99 ? -15.781 1.003 -13.625 1 94.75 99 SER A O 1
ATOM 814 N N . ALA A 1 100 ? -15.391 2.768 -12.328 1 93.75 100 ALA A N 1
ATOM 815 C CA . ALA A 1 100 ? -14.453 2.021 -11.5 1 93.75 100 ALA A CA 1
ATOM 816 C C . ALA A 1 100 ? -15.148 0.887 -10.758 1 93.75 100 ALA A C 1
ATOM 818 O O . ALA A 1 100 ? -14.617 -0.218 -10.648 1 93.75 100 ALA A O 1
ATOM 819 N N . GLU A 1 101 ? -16.297 1.154 -10.289 1 95.5 101 GLU A N 1
ATOM 820 C CA . GLU A 1 101 ? -17.062 0.116 -9.602 1 95.5 101 GLU A CA 1
ATOM 821 C C . GLU A 1 101 ? -17.312 -1.077 -10.516 1 95.5 101 GLU A C 1
ATOM 823 O O . GLU A 1 101 ? -17.141 -2.227 -10.109 1 95.5 101 GLU A O 1
ATOM 828 N N . LYS A 1 102 ? -17.75 -0.803 -11.672 1 95.94 102 LYS A N 1
ATOM 829 C CA . LYS A 1 102 ? -18.031 -1.855 -12.641 1 95.94 102 LYS A CA 1
ATOM 830 C C . LYS A 1 102 ? -16.797 -2.686 -12.938 1 95.94 102 LYS A C 1
ATOM 832 O O . LYS A 1 102 ? -16.859 -3.916 -12.984 1 95.94 102 LYS A O 1
ATOM 837 N N . ARG A 1 103 ? -15.695 -1.99 -13.141 1 96.06 103 ARG A N 1
ATOM 838 C CA . ARG A 1 103 ? -14.445 -2.68 -13.414 1 96.06 103 ARG A CA 1
ATOM 839 C C . ARG A 1 103 ? -14.031 -3.555 -12.234 1 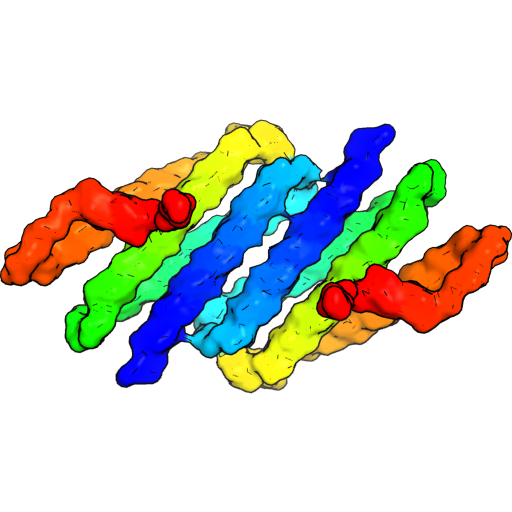96.06 103 ARG A C 1
ATOM 841 O O . ARG A 1 103 ? -13.547 -4.676 -12.422 1 96.06 103 ARG A O 1
ATOM 848 N N . LEU A 1 104 ? -14.25 -3.053 -11.039 1 96.69 104 LEU A N 1
ATOM 849 C CA . LEU A 1 104 ? -13.906 -3.809 -9.844 1 96.69 104 LEU A CA 1
ATOM 850 C C . LEU A 1 104 ? -14.758 -5.066 -9.727 1 96.69 104 LEU A C 1
ATOM 852 O O . LEU A 1 104 ? -14.266 -6.125 -9.336 1 96.69 104 LEU A O 1
ATOM 856 N N . ARG A 1 105 ? -15.977 -4.973 -10.109 1 95.38 105 ARG A N 1
ATOM 857 C CA . ARG A 1 105 ? -16.859 -6.133 -10.055 1 95.38 105 ARG A CA 1
ATOM 858 C C . ARG A 1 105 ? -16.422 -7.199 -11.055 1 95.38 105 ARG A C 1
ATOM 860 O O . ARG A 1 105 ? -16.422 -8.391 -10.734 1 95.38 105 ARG A O 1
ATOM 867 N N . VAL A 1 106 ? -16.062 -6.766 -12.203 1 96.56 106 VAL A N 1
ATOM 868 C CA . VAL A 1 106 ? -15.57 -7.695 -13.211 1 96.56 106 VAL A CA 1
ATOM 869 C C . VAL A 1 106 ? -14.305 -8.375 -12.703 1 96.56 106 VAL A C 1
ATOM 871 O O . VAL A 1 106 ? -14.141 -9.594 -12.852 1 96.56 106 VAL A O 1
ATOM 874 N N . LEU A 1 107 ? -13.438 -7.598 -12.133 1 96.69 107 LEU A N 1
ATOM 875 C CA . LEU A 1 107 ? -12.188 -8.133 -11.602 1 96.69 107 LEU A CA 1
ATOM 876 C C . LEU A 1 107 ? -12.453 -9.117 -10.469 1 96.69 107 LEU A C 1
ATOM 878 O O . LEU A 1 107 ? -11.789 -10.148 -10.367 1 96.69 107 LEU A O 1
ATOM 882 N N . GLN A 1 108 ? -13.383 -8.758 -9.633 1 94.69 108 GLN A N 1
ATOM 883 C CA . GLN A 1 108 ? -13.727 -9.641 -8.523 1 94.69 108 GLN A CA 1
ATOM 884 C C . GLN A 1 108 ? -14.164 -11.016 -9.023 1 94.69 108 GLN A C 1
ATOM 886 O O . GLN A 1 108 ? -13.688 -12.039 -8.539 1 94.69 108 GLN A O 1
ATOM 891 N N . GLU A 1 109 ? -14.977 -11.039 -9.992 1 94.12 109 GLU A N 1
ATOM 892 C CA . GLU A 1 109 ? -15.453 -12.289 -10.57 1 94.12 109 GLU A CA 1
ATOM 893 C C . GLU A 1 109 ? -14.312 -13.07 -11.211 1 94.12 109 GLU A C 1
ATOM 895 O O . GLU A 1 109 ? -14.25 -14.297 -11.102 1 94.12 109 GLU A O 1
ATOM 900 N N . ALA A 1 110 ? -13.477 -12.391 -11.883 1 95.12 110 ALA A N 1
ATOM 901 C CA . ALA A 1 110 ? -12.328 -13.023 -12.523 1 95.12 110 ALA A CA 1
ATOM 902 C C . ALA A 1 110 ? -11.43 -13.695 -11.484 1 95.12 110 ALA A C 1
ATOM 904 O O . ALA A 1 110 ? -10.891 -14.773 -11.734 1 95.12 110 ALA A O 1
ATOM 905 N N . GLN A 1 111 ? -11.258 -13.031 -10.305 1 94.06 111 GLN A N 1
ATOM 906 C CA . GLN A 1 111 ? -10.422 -13.609 -9.258 1 94.06 111 GLN A CA 1
ATOM 907 C C . GLN A 1 111 ? -11.039 -14.898 -8.719 1 94.06 111 GLN A C 1
ATOM 909 O O . GLN A 1 111 ? -10.328 -15.875 -8.477 1 94.06 111 GLN A O 1
ATOM 914 N N . GLU A 1 112 ? -12.32 -14.891 -8.57 1 90.62 112 GLU A N 1
ATOM 915 C CA . GLU A 1 112 ? -13.016 -16.078 -8.078 1 90.62 112 GLU A CA 1
ATOM 916 C C . GLU A 1 112 ? -12.852 -17.25 -9.047 1 90.62 112 GLU A C 1
ATOM 918 O O . GLU A 1 112 ? -12.625 -18.375 -8.625 1 90.62 112 GLU A O 1
ATOM 923 N N . ARG A 1 113 ? -12.93 -16.984 -10.289 1 93.69 113 ARG A N 1
ATOM 924 C CA . ARG A 1 113 ? -12.734 -18.016 -11.305 1 93.69 113 ARG A CA 1
ATOM 925 C C . ARG A 1 113 ? -11.305 -18.531 -11.289 1 93.69 113 ARG A C 1
ATOM 927 O O . ARG A 1 113 ? -11.07 -19.734 -11.422 1 93.69 113 ARG A O 1
ATOM 934 N N . GLU A 1 114 ? -10.406 -17.609 -11.148 1 94.38 114 GLU A N 1
ATOM 935 C CA . GLU A 1 114 ? -9 -18 -11.133 1 94.38 114 GLU A CA 1
ATOM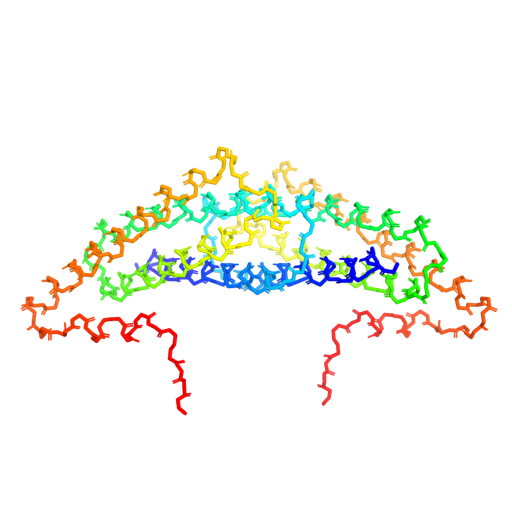 936 C C . GLU A 1 114 ? -8.688 -18.875 -9.914 1 94.38 114 GLU A C 1
ATOM 938 O O . GLU A 1 114 ? -7.891 -19.812 -10.008 1 94.38 114 GLU A O 1
ATOM 943 N N . VAL A 1 115 ? -9.273 -18.531 -8.812 1 92 115 VAL A N 1
ATOM 944 C CA . VAL A 1 115 ? -9.078 -19.344 -7.605 1 92 115 VAL A CA 1
ATOM 945 C C . VAL A 1 115 ? -9.57 -20.766 -7.848 1 92 115 VAL A C 1
ATOM 947 O O . VAL A 1 115 ? -8.891 -21.734 -7.496 1 92 115 VAL A O 1
ATOM 950 N N . GLU A 1 116 ? -10.68 -20.875 -8.484 1 92.06 116 GLU A N 1
ATOM 951 C CA . GLU A 1 116 ? -11.234 -22.188 -8.797 1 92.06 116 GLU A CA 1
ATOM 952 C C . GLU A 1 116 ? -10.328 -22.953 -9.766 1 92.06 116 GLU A C 1
ATOM 954 O O . GLU A 1 116 ? -10.102 -24.141 -9.594 1 92.06 116 GLU A O 1
ATOM 959 N N . ARG A 1 117 ? -9.852 -22.312 -10.727 1 93.62 117 ARG A N 1
ATOM 960 C CA . ARG A 1 117 ? -8.938 -22.922 -11.688 1 93.62 117 ARG A CA 1
ATOM 961 C C . ARG A 1 117 ? -7.684 -23.438 -10.992 1 93.62 117 ARG A C 1
ATOM 963 O O . ARG A 1 117 ? -7.242 -24.562 -11.258 1 93.62 117 ARG A O 1
ATOM 970 N N . LEU A 1 118 ? -7.133 -22.656 -10.125 1 92.12 118 LEU A N 1
ATOM 971 C CA . LEU A 1 118 ? -5.922 -23.047 -9.414 1 92.12 118 LEU A CA 1
ATOM 972 C C . LEU A 1 118 ? -6.188 -24.25 -8.508 1 92.12 118 LEU A C 1
ATOM 974 O O . LEU A 1 118 ? -5.348 -25.141 -8.391 1 92.12 118 LEU A O 1
ATOM 978 N N . LYS A 1 119 ? -7.332 -24.25 -7.895 1 88.88 119 LYS A N 1
ATOM 979 C CA . LYS A 1 119 ? -7.715 -25.391 -7.078 1 88.88 119 LYS A CA 1
ATOM 980 C C . LYS A 1 119 ? -7.746 -26.672 -7.902 1 88.88 119 LYS A C 1
ATOM 982 O O . LYS A 1 119 ? -7.254 -27.703 -7.465 1 88.88 119 LYS A O 1
ATOM 987 N N . SER A 1 120 ? -8.297 -26.578 -9.039 1 90.19 120 SER A N 1
ATOM 988 C CA . SER A 1 120 ? -8.367 -27.734 -9.938 1 90.19 120 SER A CA 1
ATOM 989 C C . SER A 1 120 ? -6.973 -28.188 -10.367 1 90.19 120 SER A C 1
ATOM 991 O O . SER A 1 120 ? -6.699 -29.375 -10.438 1 90.19 120 SER A O 1
ATOM 993 N N . LEU A 1 121 ? -6.102 -27.219 -10.633 1 88.12 121 LEU A N 1
ATOM 994 C CA . LEU A 1 121 ? -4.727 -27.516 -11.023 1 88.12 121 LEU A CA 1
ATOM 995 C C . LEU A 1 121 ? -3.979 -28.234 -9.898 1 88.12 121 LEU A C 1
ATOM 997 O O . LEU A 1 121 ? -3.25 -29.188 -10.148 1 88.12 121 LEU A O 1
ATOM 1001 N N . ILE A 1 122 ? -4.184 -27.781 -8.711 1 86.56 122 ILE A N 1
ATOM 1002 C CA . ILE A 1 122 ? -3.527 -28.359 -7.547 1 86.56 122 ILE A CA 1
ATOM 1003 C C . ILE A 1 122 ? -4.031 -29.797 -7.324 1 86.56 122 ILE A C 1
ATOM 1005 O O . ILE A 1 122 ? -3.242 -30.703 -7.059 1 86.56 122 ILE A O 1
ATOM 1009 N N . SER A 1 123 ? -5.332 -29.953 -7.402 1 85.56 123 SER A N 1
ATOM 1010 C CA . SER A 1 123 ? -5.945 -31.266 -7.219 1 85.56 123 SER A CA 1
ATOM 1011 C C . SER A 1 123 ? -5.457 -32.25 -8.273 1 85.56 123 SER A C 1
ATOM 1013 O O . SER A 1 123 ? -5.246 -33.438 -7.977 1 85.56 123 SER A O 1
ATOM 1015 N N . SER A 1 124 ? -5.383 -31.812 -9.445 1 82.44 124 SER A N 1
ATOM 1016 C CA . SER A 1 124 ? -4.926 -32.656 -10.531 1 82.44 124 SER A CA 1
ATOM 1017 C C . SER A 1 124 ? -3.486 -33.125 -10.305 1 82.44 124 SER A C 1
ATOM 1019 O O . SER A 1 124 ? -3.092 -34.188 -10.766 1 82.44 124 SER A O 1
ATOM 1021 N N . GLN A 1 125 ? -2.828 -32.188 -9.586 1 75 125 GLN A N 1
ATOM 1022 C CA . GLN A 1 125 ? -1.454 -32.562 -9.25 1 75 125 GLN A CA 1
ATOM 1023 C C . GLN A 1 125 ? -1.413 -33.594 -8.117 1 75 125 GLN A C 1
ATOM 1025 O O . GLN A 1 125 ? -0.45 -34.344 -7.988 1 75 125 GLN A O 1
ATOM 1030 N N . GLU A 1 126 ? -2.432 -33.344 -7.02 1 64.75 126 GLU A N 1
ATOM 1031 C CA . GLU A 1 126 ? -2.549 -34.312 -5.914 1 64.75 126 GLU A CA 1
ATOM 1032 C C . GLU A 1 126 ? -3.068 -35.656 -6.398 1 64.75 126 GLU A C 1
ATOM 1034 O O . GLU A 1 126 ? -2.688 -36.688 -5.863 1 64.75 126 GLU A O 1
ATOM 1039 N N . GLY A 1 127 ? -4.422 -35.5 -6.949 1 57.94 127 GLY A N 1
ATOM 1040 C CA . GLY A 1 127 ? -4.953 -36.781 -7.43 1 57.94 127 GLY A CA 1
ATOM 1041 C C . GLY A 1 127 ? -3.932 -37.594 -8.188 1 57.94 127 GLY A C 1
ATOM 1042 O O . GLY A 1 127 ? -4.168 -38.781 -8.484 1 57.94 127 GLY A O 1
ATOM 1043 N N . GLU A 1 128 ? -3.141 -37 -8.992 1 49.69 128 GLU A N 1
ATOM 1044 C CA . GLU A 1 128 ? -2.166 -37.969 -9.469 1 49.69 128 GLU A CA 1
ATOM 1045 C C . GLU A 1 128 ? -1.509 -38.688 -8.312 1 49.69 128 GLU A C 1
ATOM 1047 O O . GLU A 1 128 ? -1.185 -39.875 -8.422 1 49.69 128 GLU A O 1
ATOM 1052 N N . ARG A 1 129 ? -1.049 -38.156 -7.008 1 50.59 129 ARG A N 1
ATOM 1053 C CA . ARG A 1 129 ? -0.891 -39 -5.832 1 50.59 129 ARG A CA 1
ATOM 1054 C C . ARG A 1 129 ? -2.15 -39 -4.973 1 50.59 129 ARG A C 1
ATOM 1056 O O . ARG A 1 129 ? -2.748 -40.031 -4.715 1 50.59 129 ARG A O 1
ATOM 1063 N N . ASP A 1 130 ? -2.389 -38.344 -3.547 1 46.19 130 ASP A N 1
ATOM 1064 C CA . ASP A 1 130 ? -3.361 -38.375 -2.457 1 46.19 130 ASP A CA 1
ATOM 1065 C C . ASP A 1 130 ? -4.406 -37.281 -2.623 1 46.19 130 ASP A C 1
ATOM 1067 O O . ASP A 1 130 ? -4.059 -36.125 -2.857 1 46.19 130 ASP A O 1
ATOM 1071 N N . VAL A 1 131 ? -5.789 -37.5 -3.027 1 43.88 131 VAL A N 1
ATOM 1072 C CA . VAL A 1 131 ? -7.012 -36.719 -3.182 1 43.88 131 VAL A CA 1
ATOM 1073 C C . VAL A 1 131 ? -7.191 -35.781 -1.984 1 43.88 131 VAL A C 1
ATOM 1075 O O . VAL A 1 131 ? -7.551 -36.25 -0.893 1 43.88 131 VAL A O 1
ATOM 1078 N N . VAL A 1 132 ? -6.574 -34.781 -1.58 1 46.34 132 VAL A N 1
ATOM 1079 C CA . VAL A 1 132 ? -6.961 -33.812 -0.542 1 46.34 132 VAL A CA 1
ATOM 1080 C C . VAL A 1 132 ? -8.242 -33.094 -0.952 1 46.34 132 VAL A C 1
ATOM 1082 O O . VAL A 1 132 ? -8.359 -32.625 -2.084 1 46.34 132 VAL A O 1
ATOM 1085 N N . SER A 1 133 ? -9.414 -33.188 -0.288 1 45.31 133 SER A N 1
ATOM 1086 C CA . SER A 1 133 ? -10.766 -32.688 -0.506 1 45.31 133 SER A CA 1
ATOM 1087 C C . SER A 1 133 ? -10.789 -31.172 -0.655 1 45.31 133 SER A C 1
ATOM 1089 O O . SER A 1 133 ? -9.906 -30.484 -0.139 1 45.31 133 SER A O 1
ATOM 1091 N N . PRO A 1 134 ? -11.68 -30.594 -1.514 1 43.47 134 PRO A N 1
ATOM 1092 C CA . PRO A 1 134 ? -11.906 -29.141 -1.643 1 43.47 134 PRO A CA 1
ATOM 1093 C C . PRO A 1 134 ? -12 -28.438 -0.291 1 43.47 134 PRO A C 1
ATOM 1095 O O . PRO A 1 134 ? -11.562 -27.297 -0.159 1 43.47 134 PRO A O 1
ATOM 1098 N N . GLU A 1 135 ? -12.633 -28.984 0.635 1 47.75 135 GLU A N 1
ATOM 1099 C CA . GLU A 1 135 ? -12.75 -28.438 1.979 1 47.75 135 GLU A CA 1
ATOM 1100 C C . GLU A 1 135 ? -11.375 -28.234 2.613 1 47.75 135 GLU A C 1
ATOM 1102 O O . GLU A 1 135 ? -11.141 -27.25 3.318 1 47.75 135 GLU A O 1
ATOM 1107 N N . GLU A 1 136 ? -10.547 -29.141 2.408 1 50.97 136 GLU A N 1
ATOM 1108 C CA . GLU A 1 136 ? -9.203 -29.047 2.969 1 50.97 136 GLU A CA 1
ATOM 1109 C C . GLU A 1 136 ? -8.406 -27.938 2.305 1 50.97 136 GLU A C 1
ATOM 1111 O O . GLU A 1 136 ? -7.668 -27.203 2.975 1 50.97 136 GLU A O 1
ATOM 1116 N N . ILE A 1 137 ? -8.539 -27.828 1.043 1 46.56 137 ILE A N 1
ATOM 1117 C CA . ILE A 1 137 ? -7.902 -26.734 0.323 1 46.56 137 ILE A CA 1
ATOM 1118 C C . ILE A 1 137 ? -8.445 -25.391 0.829 1 46.56 137 ILE A C 1
ATOM 1120 O O . ILE A 1 137 ? -7.688 -24.453 1.052 1 46.56 137 ILE A O 1
ATOM 1124 N N . SER A 1 138 ? -9.75 -25.203 0.966 1 49.38 138 SER A N 1
ATOM 1125 C CA . SER A 1 138 ? -10.336 -24 1.547 1 49.38 138 SER A CA 1
ATOM 1126 C C . SER A 1 138 ? -9.758 -23.703 2.928 1 49.38 138 SER A C 1
ATOM 1128 O O . SER A 1 138 ? -9.562 -22.547 3.297 1 49.38 138 SER A O 1
ATOM 1130 N N . LYS A 1 139 ? -9.602 -24.672 3.797 1 54.81 139 LYS A N 1
ATOM 1131 C CA . LYS A 1 139 ? -9 -24.531 5.121 1 54.81 139 LYS A CA 1
ATOM 1132 C C . LYS A 1 139 ? -7.539 -24.109 5.016 1 54.81 139 LYS A C 1
ATOM 1134 O O . LYS A 1 139 ? -7.051 -23.344 5.848 1 54.81 139 LYS A O 1
ATOM 1139 N N . LEU A 1 140 ? -6.887 -24.703 4.133 1 47.97 140 LEU A N 1
ATOM 1140 C CA . LEU A 1 140 ? -5.477 -24.391 3.914 1 47.97 140 LEU A CA 1
ATOM 1141 C C . LEU A 1 140 ? -5.297 -22.969 3.406 1 47.97 140 LEU A C 1
ATOM 1143 O O . LEU A 1 140 ? -4.242 -22.359 3.604 1 47.97 140 LEU A O 1
ATOM 1147 N N . LEU A 1 141 ? -6.27 -22.562 2.639 1 47.75 141 LEU A N 1
ATOM 1148 C CA . LEU A 1 141 ? -6.234 -21.203 2.121 1 47.75 141 LEU A CA 1
ATOM 1149 C C . LEU A 1 141 ? -6.848 -20.219 3.119 1 47.75 141 LEU A C 1
ATOM 1151 O O . LEU A 1 141 ? -6.715 -19 2.969 1 47.75 141 LEU A O 1
ATOM 1155 N N . SER A 1 142 ? -7.727 -20.562 4.121 1 44.22 142 SER A N 1
ATOM 1156 C CA . SER A 1 142 ? -8.312 -19.719 5.156 1 44.22 142 SER A CA 1
ATOM 1157 C C . SER A 1 142 ? -7.273 -19.328 6.203 1 44.22 142 SER A C 1
ATOM 1159 O O . SER A 1 142 ? -6.457 -20.156 6.613 1 44.22 142 SER A O 1
ATOM 1161 N N . PRO A 1 143 ? -7.062 -18.0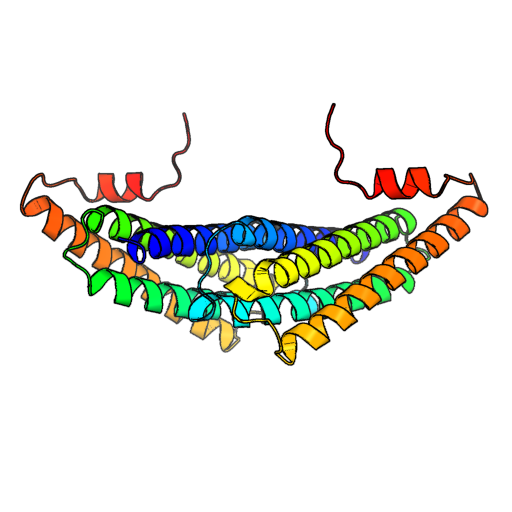31 6.484 1 45 143 PRO A N 1
ATOM 1162 C CA . PRO A 1 143 ? -6.191 -17.672 7.602 1 45 143 PRO A CA 1
ATOM 1163 C C . PRO A 1 143 ? -6.508 -18.438 8.875 1 45 143 PRO A C 1
ATOM 1165 O O . PRO A 1 143 ? -7.68 -18.703 9.18 1 45 143 PRO A O 1
ATOM 1168 N N . GLY A 1 144 ? -5.742 -19.484 9.273 1 40.72 144 GLY A N 1
ATOM 1169 C CA . GLY A 1 144 ? -5.871 -20.234 10.516 1 40.72 144 GLY A CA 1
ATOM 1170 C C . GLY A 1 144 ? -6.352 -19.391 11.68 1 40.72 144 GLY A C 1
ATOM 1171 O O . GLY A 1 144 ? -5.789 -18.328 11.953 1 40.72 144 GLY A O 1
ATOM 1172 N N . GLU A 1 145 ? -7.727 -19.281 12.016 1 34.94 145 GLU A N 1
ATOM 1173 C CA . GLU A 1 145 ? -8.078 -19 13.406 1 34.94 145 GLU A CA 1
ATOM 1174 C C . GLU A 1 145 ? -7.297 -19.891 14.375 1 34.94 145 GLU A C 1
ATOM 1176 O O . GLU A 1 145 ? -7.352 -21.109 14.273 1 34.94 145 GLU A O 1
ATOM 1181 N N . GLU A 1 146 ? -6.074 -19.656 14.719 1 33.22 146 GLU A N 1
ATOM 1182 C CA . GLU A 1 146 ? -5.625 -20.312 15.945 1 33.22 146 GLU A CA 1
ATOM 1183 C C . GLU A 1 146 ? -6.777 -20.469 16.938 1 33.22 146 GLU A C 1
ATOM 1185 O O . GLU A 1 146 ? -7.473 -19.516 17.25 1 33.22 146 GLU A O 1
ATOM 1190 N N . ASP A 1 147 ? -7.387 -21.703 17.094 1 30.11 147 ASP A N 1
ATOM 1191 C CA . ASP A 1 147 ? -7.965 -22.031 18.391 1 30.11 147 ASP A CA 1
ATOM 1192 C C . ASP A 1 147 ? -7.008 -21.672 19.531 1 30.11 147 ASP A C 1
ATOM 1194 O O . ASP A 1 147 ? -5.805 -21.922 19.438 1 30.11 147 ASP A O 1
ATOM 1198 N N . MET B 1 1 ? -16.75 19.266 14.266 1 37.28 1 MET B N 1
ATOM 1199 C CA . MET B 1 1 ? -16.141 18.203 15.047 1 37.28 1 MET B CA 1
ATOM 1200 C C . MET B 1 1 ? -15.703 17.047 14.141 1 37.28 1 MET B C 1
ATOM 1202 O O . MET B 1 1 ? -14.664 16.422 14.375 1 37.28 1 MET B O 1
ATOM 1206 N N . ALA B 1 2 ? -16.484 16.625 13.062 1 47.03 2 ALA B N 1
ATOM 1207 C CA . ALA B 1 2 ? -16.469 15.492 12.141 1 47.03 2 ALA B CA 1
ATOM 1208 C C . ALA B 1 2 ? -15.203 15.492 11.297 1 47.03 2 ALA B C 1
ATOM 1210 O O . ALA B 1 2 ? -14.625 14.438 11.031 1 47.03 2 ALA B O 1
ATOM 1211 N N . ARG B 1 3 ? -14.664 16.766 11.062 1 55.94 3 ARG B N 1
ATOM 1212 C CA . ARG B 1 3 ? -13.547 16.938 10.133 1 55.94 3 ARG B CA 1
ATOM 1213 C C . ARG B 1 3 ? -12.227 16.516 10.781 1 55.94 3 ARG B C 1
ATOM 1215 O O . ARG B 1 3 ? -11.352 15.977 10.109 1 55.94 3 ARG B O 1
ATOM 1222 N N . ILE B 1 4 ? -12.094 16.672 12.234 1 56.28 4 ILE B N 1
ATOM 1223 C CA . ILE B 1 4 ? -10.859 16.422 12.977 1 56.28 4 ILE B CA 1
ATOM 1224 C C . ILE B 1 4 ? -10.547 14.93 12.977 1 56.28 4 ILE B C 1
ATOM 1226 O O . ILE B 1 4 ? -9.414 14.531 12.727 1 56.28 4 ILE B O 1
ATOM 1230 N N . THR B 1 5 ? -11.531 14.117 13.297 1 64.19 5 THR B N 1
ATOM 1231 C CA . THR B 1 5 ? -11.375 12.664 13.375 1 64.19 5 THR B CA 1
ATOM 1232 C C . THR B 1 5 ? -10.891 12.102 12.039 1 64.19 5 THR B C 1
ATOM 1234 O O . THR B 1 5 ? -10.023 11.227 12.016 1 64.19 5 THR B O 1
ATOM 1237 N N . THR B 1 6 ? -11.086 12.898 11.172 1 86.25 6 THR B N 1
ATOM 1238 C CA . THR B 1 6 ? -10.789 12.383 9.836 1 86.25 6 THR B CA 1
ATOM 1239 C C . THR B 1 6 ? -9.312 12.562 9.5 1 86.25 6 THR B C 1
ATOM 1241 O O . THR B 1 6 ? -8.703 11.688 8.891 1 86.25 6 THR B O 1
ATOM 1244 N N . TYR B 1 7 ? -8.727 13.539 10.242 1 92.31 7 TYR B N 1
ATOM 1245 C CA . TYR B 1 7 ? -7.324 13.766 9.914 1 92.31 7 TYR B CA 1
ATOM 1246 C C . TYR B 1 7 ? -6.434 12.727 10.578 1 92.31 7 TYR B C 1
ATOM 1248 O O . TYR B 1 7 ? -5.523 12.188 9.945 1 92.31 7 TYR B O 1
ATOM 1256 N N . ALA B 1 8 ? -6.766 12.5 11.812 1 92.94 8 ALA B N 1
ATOM 1257 C CA . ALA B 1 8 ? -5.984 11.516 12.555 1 92.94 8 ALA B CA 1
ATOM 1258 C C . ALA B 1 8 ? -6.086 10.133 11.914 1 92.94 8 ALA B C 1
ATOM 1260 O O . ALA B 1 8 ? -5.086 9.414 11.812 1 92.94 8 ALA B O 1
ATOM 1261 N N . GLU B 1 9 ? -7.227 9.836 11.5 1 94.88 9 GLU B N 1
ATOM 1262 C CA . GLU B 1 9 ? -7.449 8.547 10.852 1 94.88 9 GLU B CA 1
ATOM 1263 C C . GLU B 1 9 ? -6.715 8.469 9.516 1 94.88 9 GLU B C 1
ATOM 1265 O O . GLU B 1 9 ? -6.148 7.426 9.18 1 94.88 9 GLU B O 1
ATOM 1270 N N . HIS B 1 10 ? -6.703 9.531 8.781 1 96.75 10 HIS B N 1
ATOM 1271 C CA . HIS B 1 10 ? -5.992 9.555 7.508 1 96.75 10 HIS B CA 1
ATOM 1272 C C . HIS B 1 10 ? -4.488 9.414 7.715 1 96.75 10 HIS B C 1
ATOM 1274 O O . HIS B 1 10 ? -3.824 8.68 6.98 1 96.75 10 HIS B O 1
ATOM 1280 N N . LEU B 1 11 ? -4.055 10.094 8.742 1 97 11 LEU B N 1
ATOM 1281 C CA . LEU B 1 11 ? -2.631 9.992 9.039 1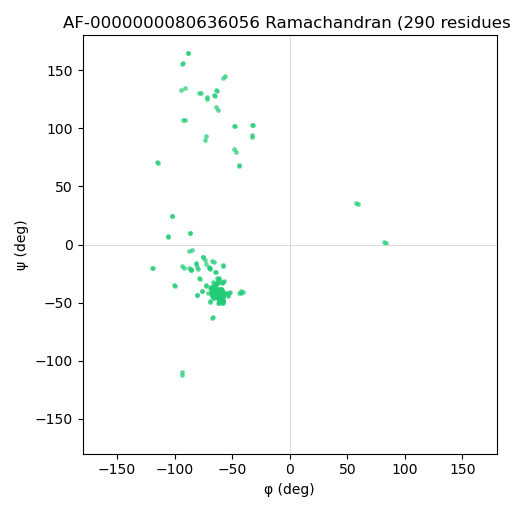 97 11 LEU B CA 1
ATOM 1282 C C . LEU B 1 11 ? -2.26 8.578 9.469 1 97 11 LEU B C 1
ATOM 1284 O O . LEU B 1 11 ? -1.234 8.039 9.039 1 97 11 LEU B O 1
ATOM 1288 N N . PHE B 1 12 ? -3.076 8.016 10.227 1 96.44 12 PHE B N 1
ATOM 1289 C CA . PHE B 1 12 ? -2.865 6.641 10.656 1 96.44 12 PHE B CA 1
ATOM 1290 C C . PHE B 1 12 ? -2.875 5.695 9.461 1 96.44 12 PHE B C 1
ATOM 1292 O O . PHE B 1 12 ? -2.043 4.789 9.375 1 96.44 12 PHE B O 1
ATOM 1299 N N . ALA B 1 13 ? -3.748 5.883 8.562 1 97.56 13 ALA B N 1
ATOM 1300 C CA . ALA B 1 13 ? -3.842 5.07 7.352 1 97.56 13 ALA B CA 1
ATOM 1301 C C . ALA B 1 13 ? -2.557 5.156 6.531 1 97.56 13 ALA B C 1
ATOM 1303 O O . ALA B 1 13 ? -2.023 4.133 6.094 1 97.56 13 ALA B O 1
ATOM 1304 N N . LEU B 1 14 ? -2.084 6.324 6.375 1 98.38 14 LEU B N 1
ATOM 1305 C CA . LEU B 1 14 ? -0.857 6.523 5.609 1 98.38 14 LEU B CA 1
ATOM 1306 C C . LEU B 1 14 ? 0.325 5.84 6.289 1 98.38 14 LEU B C 1
ATOM 1308 O O . LEU B 1 14 ? 1.13 5.18 5.629 1 98.38 14 LEU B O 1
ATOM 1312 N N . GLU B 1 15 ? 0.394 5.945 7.602 1 97.88 15 GLU B N 1
ATOM 1313 C CA . GLU B 1 15 ? 1.472 5.309 8.352 1 97.88 15 GLU B CA 1
ATOM 1314 C C . GLU B 1 15 ? 1.414 3.789 8.211 1 97.88 15 GLU B C 1
ATOM 1316 O O . GLU B 1 15 ? 2.449 3.133 8.078 1 97.88 15 GLU B O 1
ATOM 1321 N N . THR B 1 16 ? 0.251 3.309 8.273 1 97.88 16 THR B N 1
ATOM 1322 C CA . THR B 1 16 ? 0.05 1.87 8.133 1 97.88 16 THR B CA 1
ATOM 1323 C C . THR B 1 16 ? 0.548 1.386 6.773 1 97.88 16 THR B C 1
ATOM 1325 O O . THR B 1 16 ? 1.267 0.387 6.688 1 97.88 16 THR B O 1
ATOM 1328 N N . LEU B 1 17 ? 0.217 2.08 5.77 1 98.44 17 LEU B N 1
ATOM 1329 C CA . LEU B 1 17 ? 0.637 1.715 4.422 1 98.44 17 LEU B CA 1
ATOM 1330 C C . LEU B 1 17 ? 2.148 1.851 4.266 1 98.44 17 LEU B C 1
ATOM 1332 O O . LEU B 1 17 ? 2.795 0.988 3.67 1 98.44 17 LEU B O 1
ATOM 1336 N N . MET B 1 18 ? 2.688 2.887 4.785 1 98.44 18 MET B N 1
ATOM 1337 C CA . MET B 1 18 ? 4.133 3.084 4.719 1 98.44 18 MET B CA 1
ATOM 1338 C C . MET B 1 18 ? 4.871 1.959 5.438 1 98.44 18 MET B C 1
ATOM 1340 O O . MET B 1 18 ? 5.898 1.479 4.953 1 98.44 18 MET B O 1
ATOM 1344 N N . GLN B 1 19 ? 4.324 1.603 6.547 1 97.94 19 GLN B N 1
ATOM 1345 C CA . GLN B 1 19 ? 4.961 0.528 7.301 1 97.94 19 GLN B CA 1
ATOM 1346 C C . GLN B 1 19 ? 4.926 -0.784 6.523 1 97.94 19 GLN B C 1
ATOM 1348 O O . GLN B 1 19 ? 5.91 -1.526 6.504 1 97.94 19 GLN B O 1
ATOM 1353 N N . ALA B 1 20 ? 3.854 -1.06 5.945 1 97.94 20 ALA B N 1
ATOM 1354 C CA . ALA B 1 20 ? 3.748 -2.27 5.133 1 97.94 20 ALA B CA 1
ATOM 1355 C C . ALA B 1 20 ? 4.785 -2.268 4.012 1 97.94 20 ALA B C 1
ATOM 1357 O O . ALA B 1 20 ? 5.406 -3.295 3.73 1 97.94 20 ALA B O 1
ATOM 1358 N N . LEU B 1 21 ? 4.957 -1.168 3.391 1 98.25 21 LEU B N 1
ATOM 1359 C CA . LEU B 1 21 ? 5.938 -1.053 2.32 1 98.25 21 LEU B CA 1
ATOM 1360 C C . LEU B 1 21 ? 7.352 -1.275 2.852 1 98.25 21 LEU B C 1
ATOM 1362 O O . LEU B 1 21 ? 8.164 -1.949 2.209 1 98.25 21 LEU B O 1
ATOM 1366 N N . ARG B 1 22 ? 7.625 -0.737 3.975 1 97.06 22 ARG B N 1
ATOM 1367 C CA . ARG B 1 22 ? 8.945 -0.923 4.562 1 97.06 22 ARG B CA 1
ATOM 1368 C C . ARG B 1 22 ? 9.195 -2.391 4.898 1 97.06 22 ARG B C 1
ATOM 1370 O O . ARG B 1 22 ? 10.312 -2.887 4.742 1 97.06 22 ARG B O 1
ATOM 1377 N N . ASP B 1 23 ? 8.188 -3.031 5.355 1 96.19 23 ASP B N 1
ATOM 1378 C CA . ASP B 1 23 ? 8.305 -4.449 5.688 1 96.19 23 ASP B CA 1
ATOM 1379 C C . ASP B 1 23 ? 8.656 -5.273 4.449 1 96.19 23 ASP B C 1
ATOM 1381 O O . ASP B 1 23 ? 9.516 -6.156 4.512 1 96.19 23 ASP B O 1
ATOM 1385 N N . ILE B 1 24 ? 8.039 -4.965 3.34 1 96.31 24 ILE B N 1
ATOM 1386 C CA . ILE B 1 24 ? 8.266 -5.809 2.172 1 96.31 24 ILE B CA 1
ATOM 1387 C C . ILE B 1 24 ? 9.594 -5.441 1.519 1 96.31 24 ILE B C 1
ATOM 1389 O O . ILE B 1 24 ? 10.156 -6.227 0.746 1 96.31 24 ILE B O 1
ATOM 1393 N N . LEU B 1 25 ? 10.07 -4.289 1.775 1 95.94 25 LEU B N 1
ATOM 1394 C CA . LEU B 1 25 ? 11.352 -3.865 1.216 1 95.94 25 LEU B CA 1
ATOM 1395 C C . LEU B 1 25 ? 12.5 -4.699 1.779 1 95.94 25 LEU B C 1
ATOM 1397 O O . LEU B 1 25 ? 13.609 -4.684 1.241 1 95.94 25 LEU B O 1
ATOM 1401 N N . ARG B 1 26 ? 12.258 -5.395 2.824 1 93.81 26 ARG B N 1
ATOM 1402 C CA . ARG B 1 26 ? 13.266 -6.293 3.379 1 93.81 26 ARG B CA 1
ATOM 1403 C C . ARG B 1 26 ? 13.406 -7.555 2.531 1 93.81 26 ARG B C 1
ATOM 1405 O O . ARG B 1 26 ? 14.375 -8.305 2.676 1 93.81 26 ARG B O 1
ATOM 1412 N N . LEU B 1 27 ? 12.508 -7.758 1.602 1 93.88 27 LEU B N 1
ATOM 1413 C CA . LEU B 1 27 ? 12.492 -8.922 0.723 1 93.88 27 LEU B CA 1
ATOM 1414 C C . LEU B 1 27 ? 13.234 -8.633 -0.577 1 93.88 27 LEU B C 1
ATOM 1416 O O . LEU B 1 27 ? 13.445 -7.473 -0.931 1 93.88 27 LEU B O 1
ATOM 1420 N N . PRO B 1 28 ? 13.703 -9.688 -1.202 1 92.19 28 PRO B N 1
ATOM 1421 C CA . PRO B 1 28 ? 14.289 -9.5 -2.531 1 92.19 28 PRO B CA 1
ATOM 1422 C C . PRO B 1 28 ? 13.242 -9.25 -3.609 1 92.19 28 PRO B C 1
ATOM 1424 O O . PRO B 1 28 ? 12.859 -10.164 -4.34 1 92.19 28 PRO B O 1
ATOM 1427 N N . LEU B 1 29 ? 12.922 -8.039 -3.818 1 92.12 29 LEU B N 1
ATOM 1428 C CA . LEU B 1 29 ? 11.875 -7.66 -4.754 1 92.12 29 LEU B CA 1
ATOM 1429 C C . LEU B 1 29 ? 12.445 -7.418 -6.148 1 92.12 29 LEU B C 1
ATOM 1431 O O . LEU B 1 29 ? 13.469 -6.754 -6.297 1 92.12 29 LEU B O 1
ATOM 1435 N N . GLU B 1 30 ? 11.812 -7.934 -7.082 1 91.88 30 GLU B N 1
ATOM 1436 C CA . GLU B 1 30 ? 12.234 -7.699 -8.461 1 91.88 30 GLU B CA 1
ATOM 1437 C C . GLU B 1 30 ? 11.773 -6.328 -8.953 1 91.88 30 GLU B C 1
ATOM 1439 O O . GLU B 1 30 ? 10.594 -5.988 -8.844 1 91.88 30 GLU B O 1
ATOM 1444 N N . PRO B 1 31 ? 12.68 -5.598 -9.5 1 92.25 31 PRO B N 1
ATOM 1445 C CA . PRO B 1 31 ? 12.344 -4.25 -9.961 1 92.25 31 PRO B CA 1
ATOM 1446 C C . PRO B 1 31 ? 11.242 -4.246 -11.016 1 92.25 31 PRO B C 1
ATOM 1448 O O . PRO B 1 31 ? 10.406 -3.334 -11.039 1 92.25 31 PRO B O 1
ATOM 1451 N N . GLU B 1 32 ? 11.156 -5.215 -11.82 1 89.88 32 GLU B N 1
ATOM 1452 C CA . GLU B 1 32 ? 10.18 -5.277 -12.906 1 89.88 32 GLU B CA 1
ATOM 1453 C C . GLU B 1 32 ? 8.758 -5.332 -12.367 1 89.88 32 GLU B C 1
ATOM 1455 O O . GLU B 1 32 ? 7.816 -4.879 -13.023 1 89.88 32 GLU B O 1
ATOM 1460 N N . VAL B 1 33 ? 8.703 -5.805 -11.133 1 92.12 33 VAL B N 1
ATOM 1461 C CA . VAL B 1 33 ? 7.371 -5.977 -10.562 1 92.12 33 VAL B CA 1
ATOM 1462 C C . VAL B 1 33 ? 7.051 -4.805 -9.641 1 92.12 33 VAL B C 1
ATOM 1464 O O . VAL B 1 33 ? 5.922 -4.305 -9.625 1 92.12 33 VAL B O 1
ATOM 1467 N N . PHE B 1 34 ? 8.039 -4.32 -8.953 1 94.75 34 PHE B N 1
ATOM 1468 C CA . PHE B 1 34 ? 7.676 -3.529 -7.789 1 94.75 34 PHE B CA 1
ATOM 1469 C C . PHE B 1 34 ? 8.195 -2.1 -7.918 1 94.75 34 PHE B C 1
ATOM 1471 O O . PHE B 1 34 ? 7.715 -1.196 -7.23 1 94.75 34 PHE B O 1
ATOM 1478 N N . LEU B 1 35 ? 9.156 -1.822 -8.734 1 94.5 35 LEU B N 1
ATOM 1479 C CA . LEU B 1 35 ? 9.828 -0.529 -8.695 1 94.5 35 LEU B CA 1
ATOM 1480 C C . LEU B 1 35 ? 8.852 0.602 -9.008 1 94.5 35 LEU B C 1
ATOM 1482 O O . LEU B 1 35 ? 8.758 1.567 -8.242 1 94.5 35 LEU B O 1
ATOM 1486 N N . ASP B 1 36 ? 8.109 0.494 -10.086 1 94.31 36 ASP B N 1
ATOM 1487 C CA . ASP B 1 36 ? 7.172 1.542 -10.477 1 94.31 36 ASP B CA 1
ATOM 1488 C C . ASP B 1 36 ? 6.117 1.766 -9.391 1 94.31 36 ASP B C 1
ATOM 1490 O O . ASP B 1 36 ? 5.754 2.906 -9.102 1 94.31 36 ASP B O 1
ATOM 1494 N N . HIS B 1 37 ? 5.703 0.672 -8.859 1 96.81 37 HIS B N 1
ATOM 1495 C CA . HIS B 1 37 ? 4.707 0.759 -7.801 1 96.81 37 HIS B CA 1
ATOM 1496 C C . HIS B 1 37 ? 5.25 1.506 -6.59 1 96.81 37 HIS B C 1
ATOM 1498 O O . HIS B 1 37 ? 4.574 2.369 -6.027 1 96.81 37 HIS B O 1
ATOM 1504 N N . LEU B 1 38 ? 6.469 1.177 -6.227 1 96.88 38 LEU B N 1
ATOM 1505 C CA . LEU B 1 38 ? 7.102 1.829 -5.082 1 96.88 38 LEU B CA 1
ATOM 1506 C C . LEU B 1 38 ? 7.215 3.332 -5.312 1 96.88 38 LEU B C 1
ATOM 1508 O O . LEU B 1 38 ? 6.941 4.125 -4.406 1 96.88 38 LEU B O 1
ATOM 1512 N N . ILE B 1 39 ? 7.57 3.686 -6.488 1 95.94 39 ILE B N 1
ATOM 1513 C CA . ILE B 1 39 ? 7.73 5.094 -6.828 1 95.94 39 ILE B CA 1
ATOM 1514 C C . ILE B 1 39 ? 6.375 5.797 -6.777 1 95.94 39 ILE B C 1
ATOM 1516 O O . ILE B 1 39 ? 6.258 6.898 -6.234 1 95.94 39 ILE B O 1
ATOM 1520 N N . GLU B 1 40 ? 5.359 5.195 -7.289 1 96.75 40 GLU B N 1
ATOM 1521 C CA . GLU B 1 40 ? 4.012 5.758 -7.258 1 96.75 40 GLU B CA 1
ATOM 1522 C C . GLU B 1 40 ? 3.518 5.93 -5.824 1 96.75 40 GLU B C 1
ATOM 1524 O O . GLU B 1 40 ? 2.869 6.926 -5.5 1 96.75 40 GLU B O 1
ATOM 1529 N N . GLU B 1 41 ? 3.84 4.934 -5.012 1 98.25 41 GLU B N 1
ATOM 1530 C CA . GLU B 1 41 ? 3.463 5.012 -3.604 1 98.25 41 GLU B CA 1
ATOM 1531 C C . GLU B 1 41 ? 4.09 6.23 -2.932 1 98.25 41 GLU B C 1
ATOM 1533 O O . GLU B 1 41 ? 3.424 6.938 -2.172 1 98.25 41 GLU B O 1
ATOM 1538 N N . VAL B 1 42 ? 5.316 6.441 -3.238 1 97.94 42 VAL B N 1
ATOM 1539 C CA . VAL B 1 42 ? 6.027 7.57 -2.645 1 97.94 42 VAL B CA 1
ATOM 1540 C C . VAL B 1 42 ? 5.328 8.875 -3.02 1 97.94 42 VAL B C 1
ATOM 1542 O O . VAL B 1 42 ? 5.109 9.734 -2.164 1 97.94 42 VAL B O 1
ATOM 1545 N N . PHE B 1 43 ? 4.938 8.984 -4.223 1 96.81 43 PHE B N 1
ATOM 1546 C CA . PHE B 1 43 ? 4.301 10.219 -4.66 1 96.81 43 PHE B CA 1
ATOM 1547 C C . PHE B 1 43 ? 2.896 10.344 -4.082 1 96.81 43 PHE B C 1
ATOM 1549 O O . PHE B 1 43 ? 2.438 11.445 -3.779 1 96.81 43 PHE B O 1
ATOM 1556 N N . PHE B 1 44 ? 2.188 9.281 -3.93 1 98.06 44 PHE B N 1
ATOM 1557 C CA . PHE B 1 44 ? 0.895 9.289 -3.254 1 98.06 44 PHE B CA 1
ATOM 1558 C C . PHE B 1 44 ? 1.036 9.789 -1.821 1 98.06 44 PHE B C 1
ATOM 1560 O O . PHE B 1 44 ? 0.267 10.648 -1.378 1 98.06 44 PHE B O 1
ATOM 1567 N N . PHE B 1 45 ? 2.025 9.266 -1.13 1 98.38 45 PHE B N 1
ATOM 1568 C CA . PHE B 1 45 ? 2.234 9.664 0.257 1 98.38 45 PHE B CA 1
ATOM 1569 C C . PHE B 1 45 ? 2.596 11.141 0.346 1 98.38 45 PHE B C 1
ATOM 1571 O O . PHE B 1 45 ? 2.092 11.859 1.214 1 98.38 45 PHE B O 1
ATOM 1578 N N . ASP B 1 46 ? 3.455 11.562 -0.543 1 97.56 46 ASP B N 1
ATOM 1579 C CA . ASP B 1 46 ? 3.863 12.961 -0.553 1 97.56 46 ASP B CA 1
ATOM 1580 C C . ASP B 1 46 ? 2.66 13.883 -0.734 1 97.56 46 ASP B C 1
ATOM 1582 O O . ASP B 1 46 ? 2.459 14.812 0.051 1 97.56 46 ASP B O 1
ATOM 1586 N N . ARG B 1 47 ? 1.855 13.602 -1.726 1 96.75 47 ARG B N 1
ATOM 1587 C CA . ARG B 1 47 ? 0.684 14.422 -2.021 1 96.75 47 ARG B CA 1
ATOM 1588 C C . ARG B 1 47 ? -0.305 14.398 -0.86 1 96.75 47 ARG B C 1
ATOM 1590 O O . ARG B 1 47 ? -0.831 15.445 -0.467 1 96.75 47 ARG B O 1
ATOM 1597 N N . SER B 1 48 ? -0.573 13.258 -0.317 1 97.5 48 SER B N 1
ATOM 1598 C CA . SER B 1 48 ? -1.567 13.086 0.737 1 97.5 48 SER B CA 1
ATOM 1599 C C . SER B 1 48 ? -1.136 13.781 2.023 1 97.5 48 SER B C 1
ATOM 1601 O O . SER B 1 48 ? -1.934 14.477 2.656 1 97.5 48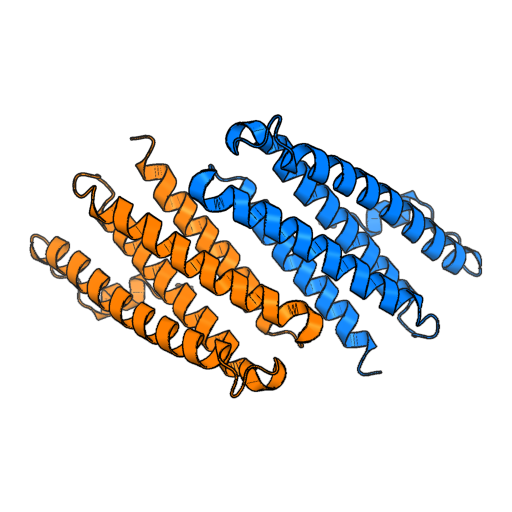 SER B O 1
ATOM 1603 N N . LEU B 1 49 ? 0.152 13.609 2.377 1 97 49 LEU B N 1
ATOM 1604 C CA . LEU B 1 49 ? 0.666 14.234 3.59 1 97 49 LEU B CA 1
ATOM 1605 C C . LEU B 1 49 ? 0.64 15.75 3.469 1 97 49 LEU B C 1
ATOM 1607 O O . LEU B 1 49 ? 0.279 16.453 4.418 1 97 49 LEU B O 1
ATOM 1611 N N . ASN B 1 50 ? 0.999 16.234 2.285 1 95.88 50 ASN B N 1
ATOM 1612 C CA . ASN B 1 50 ? 0.957 17.688 2.066 1 95.88 50 ASN B CA 1
ATOM 1613 C C . ASN B 1 50 ? -0.466 18.219 2.168 1 95.88 50 ASN B C 1
ATOM 1615 O O . ASN B 1 50 ? -0.696 19.266 2.787 1 95.88 50 ASN B O 1
ATOM 1619 N N . LEU B 1 51 ? -1.363 17.531 1.587 1 95.06 51 LEU B N 1
ATOM 1620 C CA . LEU B 1 51 ? -2.764 17.938 1.634 1 95.06 51 LEU B CA 1
ATOM 1621 C C . LEU B 1 51 ? -3.273 17.953 3.07 1 95.06 51 LEU B C 1
ATOM 1623 O O . LEU B 1 51 ? -3.855 18.953 3.508 1 95.06 51 LEU B O 1
ATOM 1627 N N . LEU B 1 52 ? -3.07 16.938 3.834 1 94.69 52 LEU B N 1
ATOM 1628 C CA . LEU B 1 52 ? -3.555 16.812 5.203 1 94.69 52 LEU B CA 1
ATOM 1629 C C . LEU B 1 52 ? -2.912 17.875 6.102 1 94.69 52 LEU B C 1
ATOM 1631 O O . LEU B 1 52 ? -3.592 18.5 6.922 1 94.69 52 LEU B O 1
ATOM 1635 N N . GLN B 1 53 ? -1.635 18.016 5.898 1 93.75 53 GLN B N 1
ATOM 1636 C CA . GLN B 1 53 ? -0.926 19 6.711 1 93.75 53 GLN B CA 1
ATOM 1637 C C . GLN B 1 53 ? -1.466 20.406 6.469 1 93.75 53 GLN B C 1
ATOM 1639 O O . GLN B 1 53 ? -1.669 21.172 7.414 1 93.75 53 GLN B O 1
ATOM 1644 N N . ARG B 1 54 ? -1.65 20.766 5.25 1 92.31 54 ARG B N 1
ATOM 1645 C CA . ARG B 1 54 ? -2.209 22.062 4.918 1 92.31 54 ARG B CA 1
ATOM 1646 C C . ARG B 1 54 ? -3.574 22.266 5.57 1 92.31 54 ARG B C 1
ATOM 1648 O O . ARG B 1 54 ? -3.869 23.328 6.102 1 92.31 54 ARG B O 1
ATOM 1655 N N . GLN B 1 55 ? -4.391 21.266 5.527 1 91 55 GLN B N 1
ATOM 1656 C CA . GLN B 1 55 ? -5.727 21.328 6.113 1 91 55 GLN B CA 1
ATOM 1657 C C . GLN B 1 55 ? -5.652 21.469 7.633 1 91 55 GLN B C 1
ATOM 1659 O O . GLN B 1 55 ? -6.391 22.266 8.227 1 91 55 GLN B O 1
ATOM 1664 N N . ILE B 1 56 ? -4.777 20.75 8.242 1 92.12 56 ILE B N 1
ATOM 1665 C CA . ILE B 1 56 ? -4.605 20.812 9.688 1 92.12 56 ILE B CA 1
ATOM 1666 C C . ILE B 1 56 ? -4.133 22.203 10.102 1 92.12 56 ILE B C 1
ATOM 1668 O O . ILE B 1 56 ? -4.676 22.797 11.031 1 92.12 56 ILE B O 1
ATOM 1672 N N . GLU B 1 57 ? -3.199 22.734 9.391 1 90.5 57 GLU B N 1
ATOM 1673 C CA . GLU B 1 57 ? -2.59 24.016 9.742 1 90.5 57 GLU B CA 1
ATOM 1674 C C . GLU B 1 57 ? -3.572 25.172 9.547 1 90.5 57 GLU B C 1
ATOM 1676 O O . GLU B 1 57 ? -3.412 26.234 10.148 1 90.5 57 GLU B O 1
ATOM 1681 N N . ARG B 1 58 ? -4.551 24.953 8.766 1 89.19 58 ARG B N 1
ATOM 1682 C CA . ARG B 1 58 ? -5.57 25.984 8.531 1 89.19 58 ARG B CA 1
ATOM 1683 C C . ARG B 1 58 ? -6.598 26 9.656 1 89.19 58 ARG B C 1
ATOM 1685 O O . ARG B 1 58 ? -7.367 26.953 9.789 1 89.19 58 ARG B O 1
ATOM 1692 N N . HIS B 1 59 ? -6.598 24.953 10.391 1 85.44 59 HIS B N 1
ATOM 1693 C CA . HIS B 1 59 ? -7.594 24.844 11.453 1 85.44 59 HIS B CA 1
ATOM 1694 C C . HIS B 1 59 ? -6.938 24.844 12.828 1 85.44 59 HIS B C 1
ATOM 1696 O O . HIS B 1 59 ? -7.062 23.875 13.586 1 85.44 59 HIS B O 1
ATOM 1702 N N . THR B 1 60 ? -6.434 25.984 13.188 1 83.38 60 THR B N 1
ATOM 1703 C CA . THR B 1 60 ? -5.664 26.156 14.414 1 83.38 60 THR B CA 1
ATOM 1704 C C . THR B 1 60 ? -6.574 26.094 15.641 1 83.38 60 THR B C 1
ATOM 1706 O O . THR B 1 60 ? -6.102 25.906 16.766 1 83.38 60 THR B O 1
ATOM 1709 N N . GLU B 1 61 ? -7.797 26.234 15.414 1 84 61 GLU B N 1
ATOM 1710 C CA . GLU B 1 61 ? -8.758 26.312 16.516 1 84 61 GLU B CA 1
ATOM 1711 C C . GLU B 1 61 ? -9.18 24.922 16.969 1 84 61 GLU B C 1
ATOM 1713 O O . GLU B 1 61 ? -9.906 24.781 17.969 1 84 61 GLU B O 1
ATOM 1718 N N . LEU B 1 62 ? -8.703 23.938 16.25 1 82.88 62 LEU B N 1
ATOM 1719 C CA . LEU B 1 62 ? -9.055 22.578 16.625 1 82.88 62 LEU B CA 1
ATOM 1720 C C . LEU B 1 62 ? -8.5 22.219 18 1 82.88 62 LEU B C 1
ATOM 1722 O O . LEU B 1 62 ? -7.363 22.578 18.328 1 82.88 62 LEU B O 1
ATOM 1726 N N . ALA B 1 63 ? -9.281 21.625 18.906 1 80.44 63 ALA B N 1
ATOM 1727 C CA . ALA B 1 63 ? -8.883 21.234 20.25 1 80.44 63 ALA B CA 1
ATOM 1728 C C . ALA B 1 63 ? -7.691 20.281 20.203 1 80.44 63 ALA B C 1
ATOM 1730 O O . ALA B 1 63 ? -6.816 20.328 21.078 1 80.44 63 ALA B O 1
ATOM 1731 N N . ASP B 1 64 ? -7.621 19.484 19.188 1 86.25 64 ASP B N 1
ATOM 1732 C CA . ASP B 1 64 ? -6.57 18.484 19.062 1 86.25 64 ASP B CA 1
ATOM 1733 C C . ASP B 1 64 ? -5.484 18.922 18.094 1 86.25 64 ASP B C 1
ATOM 1735 O O . ASP B 1 64 ? -4.75 18.094 17.547 1 86.25 64 ASP B O 1
ATOM 1739 N N . TYR B 1 65 ? -5.41 20.203 17.969 1 87.75 65 TYR B N 1
ATOM 1740 C CA . TYR B 1 65 ? -4.508 20.766 16.969 1 87.75 65 TYR B CA 1
ATOM 1741 C C . TYR B 1 65 ? -3.074 20.312 17.219 1 87.75 65 TYR B C 1
ATOM 1743 O O . TYR B 1 65 ? -2.408 19.812 16.297 1 87.75 65 TYR B O 1
ATOM 1751 N N . LYS B 1 66 ? -2.666 20.438 18.391 1 87.75 66 LYS B N 1
ATOM 1752 C CA . LYS B 1 66 ? -1.297 20.062 18.734 1 87.75 66 LYS B CA 1
ATOM 1753 C C . LYS B 1 66 ? -1.057 18.578 18.5 1 87.75 66 LYS B C 1
ATOM 1755 O O . LYS B 1 66 ? -0.024 18.188 17.953 1 87.75 66 LYS B O 1
ATOM 1760 N N . SER B 1 67 ? -2.004 17.828 18.922 1 91.19 67 SER B N 1
ATOM 1761 C CA . SER B 1 67 ? -1.911 16.375 18.734 1 91.19 67 SER B CA 1
ATOM 1762 C C . SER B 1 67 ? -1.867 16.016 17.25 1 91.19 67 SER B C 1
ATOM 1764 O O . SER B 1 67 ? -1.129 15.125 16.844 1 91.19 67 SER B O 1
ATOM 1766 N N . LEU B 1 68 ? -2.615 16.719 16.484 1 92.88 68 LEU B N 1
ATOM 1767 C CA . LEU B 1 68 ? -2.648 16.484 15.047 1 92.88 68 LEU B CA 1
ATOM 1768 C C . LEU B 1 68 ? -1.323 16.875 14.406 1 92.88 68 LEU B C 1
ATOM 1770 O O . LEU B 1 68 ? -0.832 16.172 13.516 1 92.88 68 LEU B O 1
ATOM 1774 N N . LEU B 1 69 ? -0.733 17.891 14.891 1 92.69 69 LEU B N 1
ATOM 1775 C CA . LEU B 1 69 ? 0.575 18.297 14.391 1 92.69 69 LEU B CA 1
ATOM 1776 C C . LEU B 1 69 ? 1.635 17.266 14.727 1 92.69 69 LEU B C 1
ATOM 1778 O O . LEU B 1 69 ? 2.492 16.953 13.891 1 92.69 69 LEU B O 1
ATOM 1782 N N . HIS B 1 70 ? 1.521 16.75 15.875 1 92.62 70 HIS B N 1
ATOM 1783 C CA . HIS B 1 70 ? 2.432 15.68 16.266 1 92.62 70 HIS B CA 1
ATOM 1784 C C . HIS B 1 70 ? 2.273 14.461 15.367 1 92.62 70 HIS B C 1
ATOM 1786 O O . HIS B 1 70 ? 3.266 13.883 14.914 1 92.62 70 HIS B O 1
ATOM 1792 N N . SER B 1 71 ? 1.046 14.078 15.102 1 93.88 71 SER B N 1
ATOM 1793 C CA . SER B 1 71 ? 0.763 12.945 14.234 1 93.88 71 SER B CA 1
ATOM 1794 C C . SER B 1 71 ? 1.282 13.188 12.82 1 93.88 71 SER B C 1
ATOM 1796 O O . SER B 1 71 ? 1.831 12.281 12.188 1 93.88 71 SER B O 1
ATOM 1798 N N . ALA B 1 72 ? 1.096 14.367 12.383 1 95.06 72 ALA B N 1
ATOM 1799 C CA . ALA B 1 72 ? 1.604 14.727 11.062 1 95.06 72 ALA B CA 1
ATOM 1800 C C . ALA B 1 72 ? 3.125 14.625 11.016 1 95.06 72 ALA B C 1
ATOM 1802 O O . ALA B 1 72 ? 3.689 14.117 10.047 1 95.06 72 ALA B O 1
ATOM 1803 N N . GLY B 1 73 ? 3.779 15.148 12.062 1 94 73 GLY B N 1
ATOM 1804 C CA . GLY B 1 73 ? 5.227 15.039 12.156 1 94 73 GLY B CA 1
ATOM 1805 C C . GLY B 1 73 ? 5.711 13.602 12.164 1 94 73 GLY B C 1
ATOM 1806 O O . GLY B 1 73 ? 6.664 13.258 11.461 1 94 73 GLY B O 1
ATOM 1807 N N . ARG B 1 74 ? 5.055 12.766 12.891 1 94.44 74 ARG B N 1
ATOM 1808 C CA . ARG B 1 74 ? 5.391 11.344 12.945 1 94.44 74 ARG B CA 1
ATOM 1809 C C . ARG B 1 74 ? 5.23 10.688 11.578 1 94.44 74 ARG B C 1
ATOM 1811 O O . ARG B 1 74 ? 6.09 9.914 11.156 1 94.44 74 ARG B O 1
ATOM 1818 N N . ALA B 1 75 ? 4.164 10.953 10.938 1 96.62 75 ALA B N 1
ATOM 1819 C CA . ALA B 1 75 ? 3.926 10.406 9.602 1 96.62 75 ALA B CA 1
ATOM 1820 C C . ALA B 1 75 ? 5.027 10.82 8.633 1 96.62 75 ALA B C 1
ATOM 1822 O O . ALA B 1 75 ? 5.469 10.016 7.809 1 96.62 75 ALA B O 1
ATOM 1823 N N . ARG B 1 76 ? 5.461 12.031 8.758 1 96.69 76 ARG B N 1
ATOM 1824 C CA . ARG B 1 76 ? 6.516 12.523 7.883 1 96.69 76 ARG B CA 1
ATOM 1825 C C . ARG B 1 76 ? 7.84 11.828 8.164 1 96.69 76 ARG B C 1
ATOM 1827 O O . ARG B 1 76 ? 8.609 11.555 7.246 1 96.69 76 ARG B O 1
ATOM 1834 N N . ILE B 1 77 ? 8.125 11.57 9.383 1 95.38 77 ILE B N 1
ATOM 1835 C CA . ILE B 1 77 ? 9.328 10.828 9.75 1 95.38 77 ILE B CA 1
ATOM 1836 C C . ILE B 1 77 ? 9.273 9.422 9.148 1 95.38 77 ILE B C 1
ATOM 1838 O O . ILE B 1 77 ? 10.25 8.953 8.562 1 95.38 77 ILE B O 1
ATOM 1842 N N . HIS B 1 78 ? 8.078 8.789 9.281 1 96.38 78 HIS B N 1
ATOM 1843 C CA . HIS B 1 78 ? 7.895 7.477 8.664 1 96.38 78 HIS B CA 1
ATOM 1844 C C . HIS B 1 78 ? 8.094 7.539 7.156 1 96.38 78 HIS B C 1
ATOM 1846 O O . HIS B 1 78 ? 8.688 6.633 6.566 1 96.38 78 HIS B O 1
ATOM 1852 N N . PHE B 1 79 ? 7.641 8.586 6.59 1 98.06 79 PHE B N 1
ATOM 1853 C CA . PHE B 1 79 ? 7.766 8.758 5.148 1 98.06 79 PHE B CA 1
ATOM 1854 C C . PHE B 1 79 ? 9.227 8.93 4.746 1 98.06 79 PHE B C 1
ATOM 1856 O O . PHE B 1 79 ? 9.688 8.305 3.789 1 98.06 79 PHE B O 1
ATOM 1863 N N . ALA B 1 80 ? 9.961 9.711 5.465 1 96.19 80 ALA B N 1
ATOM 1864 C CA . ALA B 1 80 ? 11.383 9.891 5.203 1 96.19 80 ALA B CA 1
ATOM 1865 C C . ALA B 1 80 ? 12.141 8.57 5.309 1 96.19 80 ALA B C 1
ATOM 1867 O O . ALA B 1 80 ? 13.008 8.273 4.484 1 96.19 80 ALA B O 1
ATOM 1868 N N . ARG B 1 81 ? 11.812 7.805 6.305 1 96.06 81 ARG B N 1
ATOM 1869 C CA . ARG B 1 81 ? 12.445 6.508 6.5 1 96.06 81 ARG B CA 1
ATOM 1870 C C . ARG B 1 81 ? 12.133 5.562 5.34 1 96.06 81 ARG B C 1
ATOM 1872 O O . ARG B 1 81 ? 13 4.801 4.906 1 96.06 81 ARG B O 1
ATOM 1879 N N . LEU B 1 82 ? 10.93 5.59 4.906 1 97.56 82 LEU B N 1
ATOM 1880 C CA . LEU B 1 82 ? 10.547 4.773 3.754 1 97.56 82 LEU B CA 1
ATOM 1881 C C . LEU B 1 82 ? 11.406 5.121 2.539 1 97.56 82 LEU B C 1
ATOM 1883 O O . LEU B 1 82 ? 11.922 4.23 1.862 1 97.56 82 LEU B O 1
ATOM 1887 N N . ILE B 1 83 ? 11.523 6.414 2.256 1 97.38 83 ILE B N 1
ATOM 1888 C CA . ILE B 1 83 ? 12.32 6.852 1.114 1 97.38 83 ILE B CA 1
ATOM 1889 C C . ILE B 1 83 ? 13.766 6.383 1.28 1 97.38 83 ILE B C 1
ATOM 1891 O O . ILE B 1 83 ? 14.375 5.895 0.33 1 97.38 83 ILE B O 1
ATOM 1895 N N . GLU B 1 84 ? 14.258 6.508 2.473 1 95.69 84 GLU B N 1
ATOM 1896 C CA . GLU B 1 84 ? 15.609 6.055 2.768 1 95.69 84 GLU B CA 1
ATOM 1897 C C . GLU B 1 84 ? 15.766 4.562 2.492 1 95.69 84 GLU B C 1
ATOM 1899 O O . GLU B 1 84 ? 16.75 4.137 1.887 1 95.69 84 GLU B O 1
ATOM 1904 N N . ASP B 1 85 ? 14.82 3.799 2.963 1 96.06 85 ASP B N 1
ATOM 1905 C CA . ASP B 1 85 ? 14.852 2.357 2.734 1 96.06 85 ASP B CA 1
ATOM 1906 C C . ASP B 1 85 ? 14.883 2.039 1.241 1 96.06 85 ASP B C 1
ATOM 1908 O O . ASP B 1 85 ? 15.602 1.138 0.807 1 96.06 85 ASP B O 1
ATOM 1912 N N . ILE B 1 86 ? 14.102 2.754 0.473 1 96.81 86 ILE B N 1
ATOM 1913 C CA . ILE B 1 86 ? 14.039 2.537 -0.969 1 96.81 86 ILE B CA 1
ATOM 1914 C C . ILE B 1 86 ? 15.383 2.891 -1.602 1 96.81 86 ILE B C 1
ATOM 1916 O O . ILE B 1 86 ? 15.898 2.143 -2.438 1 96.81 86 ILE B O 1
ATOM 1920 N N . LEU B 1 87 ? 15.945 3.959 -1.207 1 95.06 87 LEU B N 1
ATOM 1921 C CA . LEU B 1 87 ? 17.219 4.426 -1.755 1 95.06 87 LEU B CA 1
ATOM 1922 C C . LEU B 1 87 ? 18.344 3.467 -1.399 1 95.06 87 LEU B C 1
ATOM 1924 O O . LEU B 1 87 ? 19.234 3.225 -2.215 1 95.06 87 LEU B O 1
ATOM 1928 N N . LYS B 1 88 ? 18.297 2.93 -0.21 1 93.62 88 LYS B N 1
ATOM 1929 C CA . LYS B 1 88 ? 19.297 1.962 0.219 1 93.62 88 LYS B CA 1
ATOM 1930 C C . LYS B 1 88 ? 19.25 0.697 -0.633 1 93.62 88 LYS B C 1
ATOM 1932 O O . LYS B 1 88 ? 20.266 0.064 -0.88 1 93.62 88 LYS B O 1
ATOM 1937 N N . LYS B 1 89 ? 18.062 0.366 -1.048 1 91 89 LYS B N 1
ATOM 1938 C CA . LYS B 1 89 ? 17.859 -0.807 -1.896 1 91 89 LYS B CA 1
ATOM 1939 C C . LYS B 1 89 ? 18.047 -0.456 -3.369 1 91 89 LYS B C 1
ATOM 1941 O O . LYS B 1 89 ? 17.688 -1.241 -4.25 1 91 89 LYS B O 1
ATOM 1946 N N . GLY B 1 90 ? 18.516 0.654 -3.652 1 81.25 90 GLY B N 1
ATOM 1947 C CA . GLY B 1 90 ? 18.531 1.246 -4.98 1 81.25 90 GLY B CA 1
ATOM 1948 C C . GLY B 1 90 ? 19.219 0.375 -6.016 1 81.25 90 GLY B C 1
ATOM 1949 O O . GLY B 1 90 ? 18.719 0.215 -7.129 1 81.25 90 GLY B O 1
ATOM 1950 N N . SER B 1 91 ? 20.281 -0.201 -5.656 1 81.56 91 SER B N 1
ATOM 1951 C CA . SER B 1 91 ? 20.969 -1.066 -6.602 1 81.56 91 SER B CA 1
ATOM 1952 C C . SER B 1 91 ? 20.156 -2.312 -6.918 1 81.56 91 SER B C 1
ATOM 1954 O O . SER B 1 91 ? 20.016 -2.693 -8.078 1 81.56 91 SER B O 1
ATOM 1956 N N . ALA B 1 92 ? 19.578 -2.855 -5.906 1 87.25 92 ALA B N 1
ATOM 1957 C CA . ALA B 1 92 ? 18.781 -4.07 -6.07 1 87.25 92 ALA B CA 1
ATOM 1958 C C . ALA B 1 92 ? 17.484 -3.781 -6.832 1 87.25 92 ALA B C 1
ATOM 1960 O O . ALA B 1 92 ? 16.953 -4.656 -7.512 1 87.25 92 ALA B O 1
ATOM 1961 N N . LEU B 1 93 ? 17.078 -2.545 -6.871 1 91 93 LEU B N 1
ATOM 1962 C CA . LEU B 1 93 ? 15.828 -2.15 -7.512 1 91 93 LEU B CA 1
ATOM 1963 C C . LEU B 1 93 ? 16.109 -1.445 -8.836 1 91 93 LEU B C 1
ATOM 1965 O O . LEU B 1 93 ? 15.18 -0.91 -9.461 1 91 93 LEU B O 1
ATOM 1969 N N . ASN B 1 94 ? 17.359 -1.415 -9.242 1 90.62 94 ASN B N 1
ATOM 1970 C CA . ASN B 1 94 ? 17.75 -0.747 -10.477 1 90.62 94 ASN B CA 1
ATOM 1971 C C . ASN B 1 94 ? 17.391 0.734 -10.461 1 90.62 94 ASN B C 1
ATOM 1973 O O . ASN B 1 94 ? 16.938 1.282 -11.469 1 90.62 94 ASN B O 1
ATOM 1977 N N . LEU B 1 95 ? 17.5 1.296 -9.297 1 93 95 LEU B N 1
ATOM 1978 C CA . LEU B 1 95 ? 17.141 2.691 -9.086 1 93 95 LEU B CA 1
ATOM 1979 C C . LEU B 1 95 ? 18.344 3.607 -9.266 1 93 95 LEU B C 1
ATOM 1981 O O . LEU B 1 95 ? 18.188 4.797 -9.555 1 93 95 LEU B O 1
ATOM 1985 N N . LYS B 1 96 ? 19.484 3.094 -9.172 1 91 96 LYS B N 1
ATOM 1986 C CA . LYS B 1 96 ? 20.703 3.902 -9.164 1 91 96 LYS B CA 1
ATOM 1987 C C . LYS B 1 96 ? 20.891 4.617 -10.5 1 91 96 LYS B C 1
ATOM 1989 O O . LYS B 1 96 ? 20.781 3.996 -11.562 1 91 96 LYS B O 1
ATOM 1994 N N . GLY B 1 97 ? 21.078 5.898 -10.375 1 91.5 97 GLY B N 1
ATOM 1995 C CA . GLY B 1 97 ? 21.391 6.699 -11.547 1 91.5 97 GLY B CA 1
ATOM 1996 C C . GLY B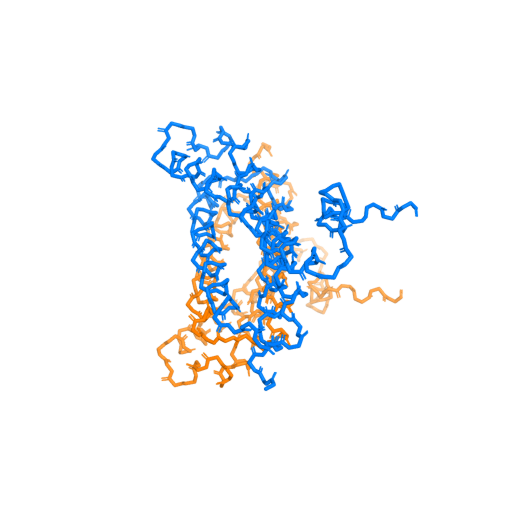 1 97 ? 20.156 7.121 -12.32 1 91.5 97 GLY B C 1
ATOM 1997 O O . GLY B 1 97 ? 20.25 7.805 -13.344 1 91.5 97 GLY B O 1
ATOM 1998 N N . THR B 1 98 ? 18.953 6.77 -11.867 1 92.81 98 THR B N 1
ATOM 1999 C CA . THR B 1 98 ? 17.719 7.094 -12.586 1 92.81 98 THR B CA 1
ATOM 2000 C C . THR B 1 98 ? 17.203 8.461 -12.164 1 92.81 98 THR B C 1
ATOM 2002 O O . THR B 1 98 ? 17.656 9.023 -11.164 1 92.81 98 THR B O 1
ATOM 2005 N N . SER B 1 99 ? 16.297 9 -12.945 1 94.62 99 SER B N 1
ATOM 2006 C CA . SER B 1 99 ? 15.602 10.234 -12.602 1 94.62 99 SER B CA 1
ATOM 2007 C C . SER B 1 99 ? 14.766 10.062 -11.336 1 94.62 99 SER B C 1
ATOM 2009 O O . SER B 1 99 ? 14.625 11 -10.547 1 94.62 99 SER B O 1
ATOM 2011 N N . ALA B 1 100 ? 14.281 8.898 -11.18 1 93.75 100 ALA B N 1
ATOM 2012 C CA . ALA B 1 100 ? 13.477 8.617 -10 1 93.75 100 ALA B CA 1
ATOM 2013 C C . ALA B 1 100 ? 14.312 8.719 -8.727 1 93.75 100 ALA B C 1
ATOM 2015 O O . ALA B 1 100 ? 13.852 9.25 -7.711 1 93.75 100 ALA B O 1
ATOM 2016 N N . GLU B 1 101 ? 15.484 8.258 -8.789 1 95.44 101 GLU B N 1
ATOM 2017 C CA . GLU B 1 101 ? 16.375 8.344 -7.633 1 95.44 101 GLU B CA 1
ATOM 2018 C C . GLU B 1 101 ? 16.594 9.797 -7.227 1 95.44 101 GLU B C 1
ATOM 2020 O O . GLU B 1 101 ? 16.531 10.133 -6.039 1 95.44 101 GLU B O 1
ATOM 2025 N N . LYS B 1 102 ? 16.891 10.602 -8.156 1 95.94 102 LYS B N 1
ATOM 2026 C CA . LYS B 1 102 ? 17.125 12.016 -7.902 1 95.94 102 LYS B CA 1
ATOM 2027 C C . LYS B 1 102 ? 15.898 12.672 -7.266 1 95.94 102 LYS B C 1
ATOM 2029 O O . LYS B 1 102 ? 16.031 13.43 -6.305 1 95.94 102 LYS B O 1
ATOM 2034 N N . ARG B 1 103 ? 14.766 12.375 -7.828 1 96.12 103 ARG B N 1
ATOM 2035 C CA . ARG B 1 103 ? 13.523 12.93 -7.297 1 96.12 103 ARG B CA 1
ATOM 2036 C C . ARG B 1 103 ? 13.289 12.469 -5.863 1 96.12 103 ARG B C 1
ATOM 2038 O O . ARG B 1 103 ? 12.844 13.25 -5.016 1 96.12 103 ARG B O 1
ATOM 2045 N N . LEU B 1 104 ? 13.609 11.219 -5.605 1 96.75 104 LEU B N 1
ATOM 2046 C CA . LEU B 1 104 ? 13.43 10.672 -4.266 1 96.75 104 LEU B CA 1
ATOM 2047 C C . LEU B 1 104 ? 14.352 11.359 -3.27 1 96.75 104 LEU B C 1
ATOM 2049 O O . LEU B 1 104 ? 13.953 11.633 -2.133 1 96.75 104 LEU B O 1
ATOM 2053 N N . ARG B 1 105 ? 15.516 11.695 -3.688 1 95.56 105 ARG B N 1
ATOM 2054 C CA . ARG B 1 105 ? 16.453 12.383 -2.809 1 95.56 105 ARG B CA 1
ATOM 2055 C C . ARG B 1 105 ? 15.969 13.789 -2.477 1 95.56 105 ARG B C 1
ATOM 2057 O O . ARG B 1 105 ? 16.062 14.219 -1.326 1 95.56 105 ARG B O 1
ATOM 2064 N N . VAL B 1 106 ? 15.477 14.438 -3.459 1 96.62 106 VAL B N 1
ATOM 2065 C CA . VAL B 1 106 ? 14.922 15.766 -3.238 1 96.62 106 VAL B CA 1
ATOM 2066 C C . VAL B 1 106 ? 13.75 15.68 -2.264 1 96.62 106 VAL B C 1
ATOM 2068 O O . VAL B 1 106 ? 13.633 16.5 -1.349 1 96.62 106 VAL B O 1
ATOM 2071 N N . LEU B 1 107 ? 12.914 14.711 -2.469 1 96.75 107 LEU B N 1
ATOM 2072 C CA . LEU B 1 107 ? 11.758 14.523 -1.601 1 96.75 107 LEU B CA 1
ATOM 2073 C C . LEU B 1 107 ? 12.195 14.203 -0.175 1 96.75 107 LEU B C 1
ATOM 2075 O O . LEU B 1 107 ? 11.594 14.688 0.786 1 96.75 107 LEU B O 1
ATOM 2079 N N . GLN B 1 108 ? 13.18 13.375 -0.071 1 94.81 108 GLN B N 1
ATOM 2080 C CA . GLN B 1 108 ? 13.68 13.016 1.252 1 94.81 108 GLN B CA 1
ATOM 2081 C C . GLN B 1 108 ? 14.133 14.258 2.021 1 94.81 108 GLN B C 1
ATOM 2083 O O . GLN B 1 108 ? 13.766 14.438 3.184 1 94.81 108 GLN B O 1
ATOM 2088 N N . GLU B 1 109 ? 14.844 15.094 1.394 1 94.31 109 GLU B N 1
ATOM 2089 C CA . GLU B 1 109 ? 15.328 16.328 2.016 1 94.31 109 GLU B CA 1
ATOM 2090 C C . GLU B 1 109 ? 14.164 17.25 2.389 1 94.31 109 GLU B C 1
ATOM 2092 O O . GLU B 1 109 ? 14.172 17.875 3.451 1 94.31 109 GLU B O 1
ATOM 2097 N N . ALA B 1 110 ? 13.227 17.328 1.531 1 95.31 110 ALA B N 1
ATOM 2098 C CA . ALA B 1 110 ? 12.047 18.156 1.791 1 95.31 110 ALA B CA 1
ATOM 2099 C C . ALA B 1 110 ? 11.297 17.672 3.027 1 95.31 110 ALA B C 1
ATOM 2101 O O . ALA B 1 110 ? 10.797 18.469 3.814 1 95.31 110 ALA B O 1
ATOM 2102 N N . GLN B 1 111 ? 11.219 16.312 3.197 1 94.38 111 GLN B N 1
ATOM 2103 C CA . GLN B 1 111 ? 10.531 15.766 4.359 1 94.38 111 GLN B CA 1
ATOM 2104 C C . GLN B 1 111 ? 11.266 16.125 5.652 1 94.38 111 GLN B C 1
ATOM 2106 O O . GLN B 1 111 ? 10.641 16.469 6.656 1 94.38 111 GLN B O 1
ATOM 2111 N N . GLU B 1 112 ? 12.555 16.062 5.59 1 90.81 112 GLU B N 1
ATOM 2112 C CA . GLU B 1 112 ? 13.352 16.406 6.762 1 90.81 112 GLU B CA 1
ATOM 2113 C C . GLU B 1 112 ? 13.156 17.875 7.156 1 90.81 112 GLU B C 1
ATOM 2115 O O . GLU B 1 112 ? 13.023 18.188 8.344 1 90.81 112 GLU B O 1
ATOM 2120 N N . ARG B 1 113 ? 13.094 18.719 6.215 1 93.81 113 ARG B N 1
ATOM 2121 C CA . ARG B 1 113 ? 12.844 20.125 6.469 1 93.81 113 ARG B CA 1
ATOM 2122 C C . ARG B 1 113 ? 11.453 20.344 7.047 1 93.81 113 ARG B C 1
ATOM 2124 O O . ARG B 1 113 ? 11.273 21.156 7.961 1 93.81 113 ARG B O 1
ATOM 2131 N N . GLU B 1 114 ? 10.523 19.625 6.477 1 94.56 114 GLU B N 1
ATOM 2132 C CA . GLU B 1 114 ? 9.148 19.781 6.949 1 94.56 114 GLU B CA 1
ATOM 2133 C C . GLU B 1 114 ? 9.008 19.297 8.391 1 94.56 114 GLU B C 1
ATOM 2135 O O . GLU B 1 114 ? 8.258 19.875 9.18 1 94.56 114 GLU B O 1
ATOM 2140 N N . VAL B 1 115 ? 9.695 18.234 8.719 1 92.38 115 VAL B N 1
ATOM 2141 C CA . VAL B 1 115 ? 9.672 17.734 10.094 1 92.38 115 VAL B CA 1
ATOM 2142 C C . VAL B 1 115 ? 10.203 18.797 11.047 1 92.38 115 VAL B C 1
ATOM 2144 O O . VAL B 1 115 ? 9.617 19.047 12.102 1 92.38 115 VAL B O 1
ATOM 2147 N N . GLU B 1 116 ? 11.242 19.453 10.641 1 92.44 116 GLU B N 1
ATOM 2148 C CA . GLU B 1 116 ? 11.82 20.516 11.461 1 92.44 116 GLU B CA 1
ATOM 2149 C C . GLU B 1 116 ? 10.859 21.688 11.602 1 92.44 116 GLU B C 1
ATOM 2151 O O . GLU B 1 116 ? 10.711 22.25 12.688 1 92.44 116 GLU B O 1
ATOM 2156 N N . ARG B 1 117 ? 10.258 22.062 10.562 1 93.81 117 ARG B N 1
ATOM 2157 C CA . ARG B 1 117 ? 9.281 23.141 10.594 1 93.81 117 ARG B CA 1
ATOM 2158 C C . ARG B 1 117 ? 8.141 22.812 11.547 1 93.81 117 ARG B C 1
ATOM 2160 O O . ARG B 1 117 ? 7.727 23.672 12.336 1 93.81 117 ARG B O 1
ATOM 2167 N N . LEU B 1 118 ? 7.633 21.625 11.492 1 92.5 118 LEU B N 1
ATOM 2168 C CA . LEU B 1 118 ? 6.531 21.203 12.352 1 92.5 118 LEU B CA 1
ATOM 2169 C C . LEU B 1 118 ? 6.953 21.203 13.82 1 92.5 118 LEU B C 1
ATOM 2171 O O . LEU B 1 118 ? 6.172 21.594 14.695 1 92.5 118 LEU B O 1
ATOM 2175 N N . LYS B 1 119 ? 8.156 20.781 14.039 1 89.19 119 LYS B N 1
ATOM 2176 C CA . LYS B 1 119 ? 8.68 20.828 15.406 1 89.19 119 LYS B CA 1
ATOM 2177 C C . LYS B 1 119 ? 8.68 22.25 15.945 1 89.19 119 LYS B C 1
ATOM 2179 O O . LYS B 1 119 ? 8.289 22.484 17.094 1 89.19 119 LYS B O 1
ATOM 2184 N N . SER B 1 120 ? 9.102 23.156 15.172 1 90.31 120 SER B N 1
ATOM 2185 C CA . SER B 1 120 ? 9.117 24.547 15.562 1 90.31 120 SER B CA 1
ATOM 2186 C C . SER B 1 120 ? 7.711 25.078 15.828 1 90.31 120 SER B C 1
ATOM 2188 O O . SER B 1 120 ? 7.484 25.828 16.781 1 90.31 120 SER B O 1
ATOM 2190 N N . LEU B 1 121 ? 6.773 24.672 14.984 1 88.38 121 LEU B N 1
ATOM 2191 C CA . LEU B 1 121 ? 5.379 25.078 15.133 1 88.38 121 LEU B CA 1
ATOM 2192 C C . LEU B 1 121 ? 4.797 24.562 16.438 1 88.38 121 LEU B C 1
ATOM 2194 O O . LEU B 1 121 ? 4.094 25.281 17.141 1 88.38 121 LEU B O 1
ATOM 2198 N N . ILE B 1 122 ? 5.098 23.344 16.75 1 86.94 122 ILE B N 1
ATOM 2199 C CA . ILE B 1 122 ? 4.605 22.703 17.969 1 86.94 122 ILE B CA 1
ATOM 2200 C C . ILE B 1 122 ? 5.195 23.406 19.188 1 86.94 122 ILE B C 1
ATOM 2202 O O . ILE B 1 122 ? 4.48 23.688 20.156 1 86.94 122 ILE B O 1
ATOM 2206 N N . SER B 1 123 ? 6.488 23.656 19.156 1 85.81 123 SER B N 1
ATOM 2207 C CA . SER B 1 123 ? 7.176 24.312 20.25 1 85.81 123 SER B CA 1
ATOM 2208 C C . SER B 1 123 ? 6.621 25.719 20.484 1 85.81 123 SER B C 1
ATOM 2210 O O . SER B 1 123 ? 6.504 26.172 21.625 1 85.81 123 SER B O 1
ATOM 2212 N N . SER B 1 124 ? 6.402 26.406 19.453 1 82.81 124 SER B N 1
ATOM 2213 C CA . SER B 1 124 ? 5.871 27.75 19.547 1 82.81 124 SER B CA 1
ATOM 2214 C C . SER B 1 124 ? 4.492 27.766 20.203 1 82.81 124 SER B C 1
ATOM 2216 O O . SER B 1 124 ? 4.102 28.734 20.828 1 82.81 124 SER B O 1
ATOM 2218 N N . GLN B 1 125 ? 3.863 26.594 19.953 1 75.38 125 GLN B N 1
ATOM 2219 C CA . GLN B 1 125 ? 2.557 26.453 20.594 1 75.38 125 GLN B CA 1
ATOM 2220 C C . GLN B 1 125 ? 2.695 26.156 22.078 1 75.38 125 GLN B C 1
ATOM 2222 O O . GLN B 1 125 ? 1.794 26.453 22.859 1 75.38 125 GLN B O 1
ATOM 2227 N N . GLU B 1 126 ? 3.811 25.203 22.422 1 64.81 126 GLU B N 1
ATOM 2228 C CA . GLU B 1 126 ? 4.094 24.875 23.812 1 64.81 126 GLU B CA 1
ATOM 2229 C C . GLU B 1 126 ? 4.637 26.094 24.562 1 64.81 126 GLU B C 1
ATOM 2231 O O . GLU B 1 126 ? 4.375 26.266 25.75 1 64.81 126 GLU B O 1
ATOM 2236 N N . GLY B 1 127 ? 5.918 26.531 24 1 58.12 127 GLY B N 1
ATOM 2237 C CA . GLY B 1 127 ? 6.461 27.703 24.672 1 58.12 127 GLY B CA 1
ATOM 2238 C C . GLY B 1 127 ? 5.406 28.734 25.016 1 58.12 127 GLY B C 1
ATOM 2239 O O . GLY B 1 127 ? 5.668 29.672 25.781 1 58.12 127 GLY B O 1
ATOM 2240 N N . GLU B 1 128 ? 4.492 28.953 24.125 1 50.16 128 GLU B N 1
ATOM 2241 C CA . GLU B 1 128 ? 3.504 29.844 24.719 1 50.16 128 GLU B CA 1
ATOM 2242 C C . GLU B 1 128 ? 3.002 29.297 26.047 1 50.16 128 GLU B C 1
ATOM 2244 O O . GLU B 1 128 ? 2.719 30.078 26.969 1 50.16 128 GLU B O 1
ATOM 2249 N N . ARG B 1 129 ? 2.66 27.906 26.359 1 51 129 ARG B N 1
ATOM 2250 C CA . ARG B 1 129 ? 2.639 27.438 27.75 1 51 129 ARG B CA 1
ATOM 2251 C C . ARG B 1 129 ? 3.98 26.828 28.141 1 51 129 ARG B C 1
ATOM 2253 O O . ARG B 1 129 ? 4.633 27.297 29.078 1 51 129 ARG B O 1
ATOM 2260 N N . ASP B 1 130 ? 4.332 25.312 28.469 1 46.34 130 ASP B N 1
ATOM 2261 C CA . ASP B 1 130 ? 5.414 24.516 29.047 1 46.34 130 ASP B CA 1
ATOM 2262 C C . ASP B 1 130 ? 6.391 24.062 27.953 1 46.34 130 ASP B C 1
ATOM 2264 O O . ASP B 1 130 ? 5.98 23.531 26.922 1 46.34 130 ASP B O 1
ATOM 2268 N N . VAL B 1 131 ? 7.719 24.609 27.781 1 43.62 131 VAL B N 1
ATOM 2269 C CA . VAL B 1 131 ? 8.898 24.359 26.953 1 43.62 131 VAL B CA 1
ATOM 2270 C C . VAL B 1 131 ? 9.164 22.859 26.891 1 43.62 131 VAL B C 1
ATOM 2272 O O . VAL B 1 131 ? 9.641 22.266 27.859 1 43.62 131 VAL B O 1
ATOM 2275 N N . VAL B 1 132 ? 8.539 21.891 26.359 1 46.44 132 VAL B N 1
ATOM 2276 C CA . VAL B 1 132 ? 9.008 20.516 26.172 1 46.44 132 VAL B CA 1
ATOM 2277 C C . VAL B 1 132 ? 10.203 20.5 25.219 1 46.44 132 VAL B C 1
ATOM 2279 O O . VAL B 1 132 ? 10.172 21.141 24.172 1 46.44 132 VAL B O 1
ATOM 2282 N N . SER B 1 133 ? 11.438 20.078 25.547 1 45.91 133 SER B N 1
ATOM 2283 C CA . SER B 1 133 ? 12.734 20.062 24.891 1 45.91 133 SER B CA 1
ATOM 2284 C C . SER B 1 133 ? 12.672 19.297 23.562 1 45.91 133 SER B C 1
ATOM 2286 O O . SER B 1 133 ? 11.82 18.422 23.391 1 45.91 133 SER B O 1
ATOM 2288 N N . PRO B 1 134 ? 13.422 19.734 22.484 1 43.56 134 PRO B N 1
ATOM 2289 C CA . PRO B 1 134 ? 13.57 19 21.219 1 43.56 134 PRO B CA 1
ATOM 2290 C C . PRO B 1 134 ? 13.773 17.5 21.422 1 43.56 134 PRO B C 1
ATOM 2292 O O . PRO B 1 134 ? 13.305 16.703 20.609 1 43.56 134 PRO B O 1
ATOM 2295 N N . GLU B 1 135 ? 14.531 17.109 22.344 1 47.97 135 GLU B N 1
ATOM 2296 C CA . GLU B 1 135 ? 14.766 15.703 22.656 1 47.97 135 GLU B CA 1
ATOM 2297 C C . GLU B 1 135 ? 13.461 14.992 23 1 47.97 135 GLU B C 1
ATOM 2299 O O . GLU B 1 135 ? 13.266 13.828 22.641 1 47.97 135 GLU B O 1
ATOM 2304 N N . GLU B 1 136 ? 12.648 15.648 23.672 1 51.34 136 GLU B N 1
ATOM 2305 C CA . GLU B 1 136 ? 11.375 15.055 24.062 1 51.34 136 GLU B CA 1
ATOM 2306 C C . GLU B 1 136 ? 10.453 14.898 22.844 1 51.34 136 GLU B C 1
ATOM 2308 O O . GLU B 1 136 ? 9.766 13.883 22.719 1 51.34 136 GLU B O 1
ATOM 2313 N N . ILE B 1 137 ? 10.438 15.867 22.031 1 47.03 137 ILE B N 1
ATOM 2314 C CA . ILE B 1 137 ? 9.68 15.773 20.797 1 47.03 137 ILE B CA 1
ATOM 2315 C C . ILE B 1 137 ? 10.211 14.617 19.953 1 47.03 137 ILE B C 1
ATOM 2317 O O . ILE B 1 137 ? 9.438 13.844 19.391 1 47.03 137 ILE B O 1
ATOM 2321 N N . SER B 1 138 ? 11.523 14.477 19.734 1 50.12 138 SER B N 1
ATOM 2322 C CA . SER B 1 138 ? 12.117 13.336 19.031 1 50.12 138 SER B CA 1
ATOM 2323 C C . SER B 1 138 ? 11.672 12.016 19.656 1 50.12 138 SER B C 1
ATOM 2325 O O . SER B 1 138 ? 11.469 11.023 18.953 1 50.12 138 SER B O 1
ATOM 2327 N N . LYS B 1 139 ? 11.648 11.875 20.953 1 55.19 139 LYS B N 1
ATOM 2328 C CA . LYS B 1 139 ? 11.188 10.688 21.656 1 55.19 139 LYS B CA 1
ATOM 2329 C C . LYS B 1 139 ? 9.703 10.422 21.406 1 55.19 139 LYS B C 1
ATOM 2331 O O . LYS B 1 139 ? 9.281 9.273 21.312 1 55.19 139 LYS B O 1
ATOM 2336 N N . LEU B 1 140 ? 9 11.461 21.422 1 48.44 140 LEU B N 1
ATOM 2337 C CA . LEU B 1 140 ? 7.562 11.367 21.188 1 48.44 140 LEU B CA 1
ATOM 2338 C C . LEU B 1 140 ? 7.273 10.93 19.75 1 48.44 140 LEU B C 1
ATOM 2340 O O . LEU B 1 140 ? 6.223 10.352 19.469 1 48.44 140 LEU B O 1
ATOM 2344 N N . LEU B 1 141 ? 8.164 11.367 18.891 1 48.41 141 LEU B N 1
ATOM 2345 C CA . LEU B 1 141 ? 8.016 10.984 17.484 1 48.41 141 LEU B CA 1
ATOM 2346 C C . LEU B 1 141 ? 8.695 9.648 17.219 1 48.41 141 LEU B C 1
ATOM 2348 O O . LEU B 1 141 ? 8.5 9.055 16.156 1 48.41 141 LEU B O 1
ATOM 2352 N N . SER B 1 142 ? 9.68 9.078 18.016 1 45.84 142 SER B N 1
ATOM 2353 C CA . SER B 1 142 ? 10.344 7.789 17.859 1 45.84 142 SER B CA 1
ATOM 2354 C C . SER B 1 142 ? 9.406 6.641 18.203 1 45.84 142 SER B C 1
ATOM 2356 O O . SER B 1 142 ? 8.648 6.719 19.172 1 45.84 142 SER B O 1
ATOM 2358 N N . PRO B 1 143 ? 9.227 5.652 17.312 1 45.06 143 PRO B N 1
ATOM 2359 C CA . PRO B 1 143 ? 8.461 4.465 17.703 1 45.06 143 PRO B CA 1
ATOM 2360 C C . PRO B 1 143 ? 8.906 3.887 19.047 1 45.06 143 PRO B C 1
ATOM 2362 O O . PRO B 1 143 ? 10.102 3.871 19.344 1 45.06 143 PRO B O 1
ATOM 2365 N N . GLY B 1 144 ? 8.203 4.105 20.172 1 41.38 144 GLY B N 1
ATOM 2366 C CA . GLY B 1 144 ? 8.461 3.545 21.5 1 41.38 144 GLY B CA 1
ATOM 2367 C C . GLY B 1 144 ? 9.039 2.146 21.438 1 41.38 144 GLY B C 1
ATOM 2368 O O . GLY B 1 144 ? 8.484 1.262 20.781 1 41.38 144 GLY B O 1
ATOM 2369 N N . GLU B 1 145 ? 10.445 1.921 21.469 1 35.81 145 GLU B N 1
ATOM 2370 C CA . GLU B 1 145 ? 10.922 0.653 22.016 1 35.81 145 GLU B CA 1
ATOM 2371 C C . GLU B 1 145 ? 10.258 0.349 23.359 1 35.81 145 GLU B C 1
ATOM 2373 O O . GLU B 1 145 ? 10.32 1.159 24.281 1 35.81 145 GLU B O 1
ATOM 2378 N N . GLU B 1 146 ? 9.086 -0.185 23.469 1 33.03 146 GLU B N 1
ATOM 2379 C CA . GLU B 1 146 ? 8.75 -0.798 24.75 1 33.03 146 GLU B CA 1
ATOM 2380 C C . GLU B 1 146 ? 9.984 -1.396 25.406 1 33.03 146 GLU B C 1
ATOM 2382 O O . GLU B 1 146 ? 10.711 -2.182 24.797 1 33.03 146 GLU B O 1
ATOM 2387 N N . ASP B 1 147 ? 10.602 -0.725 26.453 1 30.19 147 ASP B N 1
ATOM 2388 C CA . ASP B 1 147 ? 11.305 -1.522 27.438 1 30.19 147 ASP B CA 1
ATOM 2389 C C . ASP B 1 147 ? 10.461 -2.703 27.906 1 30.19 147 ASP B C 1
ATOM 2391 O O . ASP B 1 147 ? 9.25 -2.561 28.125 1 30.19 147 ASP B O 1
#

pLDDT: mean 84.88, std 18.44, range [30.11, 98.44]

Organism: Winmispira thermophila (strain ATCC 700085 / DSM 6578 / Z-1203) (NCBI:txid869211)

Foldseek 3Di:
DVVVVVLLVLLVVLLVVLVVLLVCLVDLDELVPPVVVLLVNLVVLVVSLVVSVVVLVVCCVDPCSLVSLLSSLLSLVSSLVSLVSCLVCCVSNVNPPDPSSVVSVVVSVVSVVVSVVSVVVSQVVCVVPPRPDPVNSVVSSPDDPPD/DVVVVVLLVLLVVLLVVLVVLLVCLVDLDELVPPVVVLLVNLVVLVVSLVVSVVVLVVCCVDPCSLVSLLSSLLSLVSSLVSLVSCLVCCVSNVNPPDPSNVVSVVSSVVSVVVSVVSVVVSQVVCVVPPRPDPVNSVVSSPDDPPD

Nearest PDB structures (foldseek):
  6r2g-assembly1_A  TM=3.393E-01  e=1.594E+00  Human immunodeficiency virus 1
  6r2g-assembly1_A  TM=3.520E-01  e=7.934E-01  Human immunodeficiency virus 1

Solvent-accessible surface area (backbone atoms only — not comparable to full-atom values): 16205 Å² total; per-residue (Å²): 120,76,71,58,61,37,49,58,51,48,46,50,38,51,42,48,47,48,48,41,51,50,60,42,63,76,47,83,59,55,33,93,74,42,38,67,55,53,54,52,48,52,52,51,49,52,53,50,52,52,53,51,48,55,55,50,69,70,39,70,81,44,91,55,34,68,59,49,50,51,50,52,38,34,40,39,52,54,49,34,51,41,50,48,53,51,58,72,42,13,71,72,37,70,31,67,91,37,71,64,42,55,52,50,52,53,49,37,52,51,35,55,51,50,39,51,52,46,51,52,54,52,40,58,60,28,51,71,71,66,74,73,54,73,68,54,51,52,54,71,54,40,81,75,74,78,129,120,78,69,58,61,36,50,57,50,50,46,49,38,53,43,49,47,49,48,41,53,52,58,43,64,75,45,83,60,54,33,92,73,41,40,67,54,54,54,50,49,52,52,50,49,51,55,50,50,52,51,52,50,55,56,51,68,72,39,70,82,43,91,57,35,66,60,50,49,49,49,52,36,34,40,40,53,54,49,34,49,41,48,49,55,52,59,72,42,13,70,71,38,70,30,66,91,38,73,64,44,55,52,48,51,52,50,36,54,50,34,55,52,50,39,52,50,47,50,52,53,50,41,58,60,28,51,71,70,68,75,72,55,72,67,53,52,51,54,71,52,39,82,76,73,77,126

Sequence (294 aa):
MARITTYAEHLFALETLMQALRDILRLPLEPEVFLDHLIEEVFFFDRSLNLLQRQIERHTELADYKSLLHSAGRARIHFARLIEDILKKGSALNLKGTSAEKRLRVLQEAQEREVERLKSLISSQEGERDVVSPEEISKLLSPGEEDMARITTYAEHLFALETLMQALRDILRLPLEPEVFLDHLIEEVFFFDRSLNLLQRQIERHTELADYKSLLHSAGRARIHFARLIEDILKKGSALNLKGTSAEKRLRVLQEAQEREVERLKSLISSQEGERDVVSPEEISKLLSPGEED

Secondary structure (DSSP, 8-state):
-HHHHHHHHHHHHHHHHHHHHHHHTTS---HHHHHHHHHHHHHHHHHHHHHHHHHHHH-TT-TTHHHHHHHHHHHHHHHHHHHHHHHHTTTTTT-TTSHHHHHHHHHHHHHHHHHHHHHHHHHHHHTTT----HHHHHHHHS-----/-HHHHHHHHHHHHHHHHHHHHHHHTTS---HHHHHHHHHHHHHHHHHHHHHHHHHHHH-TT-TTHHHHHHHHHHHHHHHHHHHHHHHHTTTTTT-TTSHHHHHHHHHHHHHHHHHHHHHHHHHHHHTTT----HHHHHHHHS-----